Protein AF-A0A2J8PC73-F1 (afdb_monomer)

Sequence (341 aa):
MLGLNDETAPTSAYSSPARSLGDTGITPLSPSHIVNDTDSNVSEQQSFLVVVAVDFGTTSSGYAYSFTKEPECIHVMRRWEGGDPGVSNQKTPTTILLTPERKFHSFGYAARDFYHDLDPNEAKQWLYLEKFKMKLHTTGDLTMDTDLTAANGKKVKALEIFAYALQYFKEQALKELSDQAGSEFENSDVRWVITVPAIWKQPAKQFMRQAAYQAGLASPENSEQLIIALEPEAASIYCRKLRLHQMIELSGKAAVNGYSGSDTVGAGFTQAKEHIRRNRQSRTFLVENVIGEIWSELEEGDKYVVVDSGGGTVDLTVHQIRLPEGHLKELYKATGEALQG

Structure (mmCIF, N/CA/C/O backbone):
data_AF-A0A2J8PC73-F1
#
_entry.id   AF-A0A2J8PC73-F1
#
loop_
_atom_site.group_PDB
_atom_site.id
_atom_site.type_symbol
_atom_site.label_atom_id
_atom_site.label_alt_id
_atom_site.label_comp_id
_atom_site.label_asym_id
_atom_site.label_entity_id
_atom_site.label_seq_id
_atom_site.pdbx_PDB_ins_code
_atom_site.Cartn_x
_atom_site.Cartn_y
_atom_site.Cartn_z
_atom_site.occupancy
_atom_site.B_iso_or_equiv
_atom_site.auth_seq_id
_atom_site.auth_comp_id
_atom_site.auth_asym_id
_atom_site.auth_atom_id
_atom_site.pdbx_PDB_model_num
ATOM 1 N N . MET A 1 1 ? 33.670 66.615 0.392 1.00 41.78 1 MET A N 1
ATOM 2 C CA . MET A 1 1 ? 33.374 66.625 1.839 1.00 41.78 1 MET A CA 1
ATOM 3 C C . MET A 1 1 ? 33.254 65.177 2.275 1.00 41.78 1 MET A C 1
ATOM 5 O O . MET A 1 1 ? 32.282 64.525 1.929 1.00 41.78 1 MET A O 1
ATOM 9 N N . LEU A 1 2 ? 34.322 64.670 2.885 1.00 36.69 2 LEU A N 1
ATOM 10 C CA . LEU A 1 2 ? 34.449 63.348 3.501 1.00 36.69 2 LEU A CA 1
ATOM 11 C C . LEU A 1 2 ? 34.494 63.551 5.024 1.00 36.69 2 LEU A C 1
ATOM 13 O O . LEU A 1 2 ? 35.003 64.583 5.461 1.00 36.69 2 LEU A O 1
ATOM 17 N N . GLY A 1 3 ? 34.050 62.553 5.790 1.00 27.89 3 GLY A N 1
ATOM 18 C CA . GLY A 1 3 ? 34.279 62.425 7.239 1.00 27.89 3 GLY A CA 1
ATOM 19 C C . GLY A 1 3 ? 32.967 62.246 8.008 1.00 27.89 3 GLY A C 1
ATOM 20 O O . GLY A 1 3 ? 32.124 63.132 7.956 1.00 27.89 3 GLY A O 1
ATOM 21 N N . LEU A 1 4 ? 32.645 61.044 8.502 1.00 34.78 4 LEU A N 1
ATOM 22 C CA . LEU A 1 4 ? 33.171 60.362 9.707 1.00 34.78 4 LEU A CA 1
ATOM 23 C C . LEU A 1 4 ? 32.517 60.879 10.999 1.00 34.78 4 LEU A C 1
ATOM 25 O O . LEU A 1 4 ? 32.608 62.062 11.290 1.00 34.78 4 LEU A O 1
ATOM 29 N N . ASN A 1 5 ? 31.884 59.954 11.726 1.00 30.72 5 ASN A N 1
ATOM 30 C CA . ASN A 1 5 ? 31.581 59.931 13.168 1.00 30.72 5 ASN A CA 1
ATOM 31 C C . ASN A 1 5 ? 31.090 58.491 13.429 1.00 30.72 5 ASN A C 1
ATOM 33 O O . ASN A 1 5 ? 29.964 58.163 13.068 1.00 30.72 5 ASN A O 1
ATOM 37 N N . ASP A 1 6 ? 31.964 57.509 13.632 1.00 31.83 6 ASP A N 1
ATOM 38 C CA . ASP A 1 6 ? 32.788 57.187 14.812 1.00 31.83 6 ASP A CA 1
ATOM 39 C C . ASP A 1 6 ? 31.950 56.640 15.985 1.00 31.83 6 ASP A C 1
ATOM 41 O O . ASP A 1 6 ? 31.235 57.360 16.687 1.00 31.83 6 ASP A O 1
ATOM 45 N N . GLU A 1 7 ? 32.007 55.311 16.102 1.00 28.44 7 GLU A N 1
ATOM 46 C CA . GLU A 1 7 ? 31.391 54.470 17.124 1.00 28.44 7 GLU A CA 1
ATOM 47 C C . GLU A 1 7 ? 32.157 54.584 18.444 1.00 28.44 7 GLU A C 1
ATOM 49 O O . GLU A 1 7 ? 33.380 54.485 18.492 1.00 28.44 7 GLU A O 1
ATOM 54 N N . THR A 1 8 ? 31.419 54.668 19.549 1.00 31.73 8 THR A N 1
ATOM 55 C CA . THR A 1 8 ? 31.939 54.381 20.888 1.00 31.73 8 THR A CA 1
ATOM 56 C C . THR A 1 8 ? 31.199 53.173 21.455 1.00 31.73 8 THR A C 1
ATOM 58 O O . THR A 1 8 ? 29.996 53.216 21.698 1.00 31.73 8 THR A O 1
ATOM 61 N N . ALA A 1 9 ? 31.931 52.078 21.665 1.00 35.44 9 ALA A N 1
ATOM 62 C CA . ALA A 1 9 ? 31.513 50.980 22.531 1.00 35.44 9 ALA A CA 1
ATOM 63 C C . ALA A 1 9 ? 31.835 51.331 23.995 1.00 35.44 9 ALA A C 1
ATOM 65 O O . ALA A 1 9 ? 32.854 51.972 24.268 1.00 35.44 9 ALA A O 1
ATOM 66 N N . PRO A 1 10 ? 31.031 50.839 24.952 1.00 31.52 10 PRO A N 1
ATOM 67 C CA . PRO A 1 10 ? 31.642 49.926 25.909 1.00 31.52 10 PRO A CA 1
ATOM 68 C C . PRO A 1 10 ? 30.789 48.700 26.269 1.00 31.52 10 PRO A C 1
ATOM 70 O O . PRO A 1 10 ? 29.579 48.612 26.092 1.00 31.52 10 PRO A O 1
ATOM 73 N N . THR A 1 11 ? 31.534 47.739 26.793 1.00 30.41 11 THR A N 1
ATOM 74 C CA . THR A 1 11 ? 31.257 46.377 27.242 1.00 30.41 11 THR A CA 1
ATOM 75 C C . THR A 1 11 ? 30.235 46.217 28.380 1.00 30.41 11 THR A C 1
ATOM 77 O O . THR A 1 11 ? 30.329 46.900 29.395 1.00 30.41 11 THR A O 1
ATOM 80 N N . SER A 1 12 ? 29.416 45.160 28.311 1.00 26.16 12 SER A N 1
ATOM 81 C CA . SER A 1 12 ? 29.478 43.959 29.182 1.00 26.16 12 SER A CA 1
ATOM 82 C C . SER A 1 12 ? 28.116 43.410 29.656 1.00 26.16 12 SER A C 1
ATOM 84 O O . SER A 1 12 ? 27.315 44.099 30.270 1.00 26.16 12 SER A O 1
ATOM 86 N N . ALA A 1 13 ? 27.986 42.096 29.436 1.00 26.69 13 ALA A N 1
ATOM 87 C CA . ALA A 1 13 ? 27.443 41.072 30.331 1.00 26.69 13 ALA A CA 1
ATOM 88 C C . ALA A 1 13 ? 25.918 40.793 30.444 1.00 26.69 13 ALA A C 1
ATOM 90 O O . ALA A 1 13 ? 25.096 41.647 30.745 1.00 26.69 13 ALA A O 1
ATOM 91 N N . TYR A 1 14 ? 25.654 39.480 30.348 1.00 24.19 14 TYR A N 1
ATOM 92 C CA . TYR A 1 14 ? 24.525 38.667 30.830 1.00 24.19 14 TYR A CA 1
ATOM 93 C C . TYR A 1 14 ? 23.231 38.524 29.998 1.00 24.19 14 TYR A C 1
ATOM 95 O O . TYR A 1 14 ? 22.380 39.396 29.942 1.00 24.19 14 TYR A O 1
ATOM 103 N N . SER A 1 15 ? 23.078 37.282 29.504 1.00 26.61 15 SER A N 1
ATOM 104 C CA . SER A 1 15 ? 21.875 36.426 29.486 1.00 26.61 15 SER A CA 1
ATOM 105 C C . SER A 1 15 ? 20.583 36.940 28.836 1.00 26.61 15 SER A C 1
ATOM 107 O O . SER A 1 15 ? 19.890 37.775 29.409 1.00 26.61 15 SER A O 1
ATOM 109 N N . SER A 1 16 ? 20.148 36.281 27.748 1.00 26.14 16 SER A N 1
ATOM 110 C CA . SER A 1 16 ? 18.901 35.471 27.620 1.00 26.14 16 SER A CA 1
ATOM 111 C C . SER A 1 16 ? 18.617 35.169 26.112 1.00 26.14 16 SER A C 1
ATOM 113 O O . SER A 1 16 ? 19.530 35.323 25.304 1.00 26.14 16 SER A O 1
ATOM 115 N N . PRO A 1 17 ? 17.453 34.631 25.684 1.00 32.38 17 PRO A N 1
ATOM 116 C CA . PRO A 1 17 ? 17.301 33.261 25.188 1.00 32.38 17 PRO A CA 1
ATOM 117 C C . PRO A 1 17 ? 16.880 33.213 23.703 1.00 32.38 17 PRO A C 1
ATOM 119 O O . PRO A 1 17 ? 15.852 33.769 23.314 1.00 32.38 17 PRO A O 1
ATOM 122 N N . ALA A 1 18 ? 17.625 32.511 22.848 1.00 24.53 18 ALA A N 1
ATOM 123 C CA . ALA A 1 18 ? 17.264 32.403 21.434 1.00 24.53 18 ALA A CA 1
ATOM 124 C C . ALA A 1 18 ? 16.409 31.154 21.167 1.00 24.53 18 ALA A C 1
ATOM 126 O O . ALA A 1 18 ? 16.882 30.020 21.165 1.00 24.53 18 ALA A O 1
ATOM 127 N N . ARG A 1 19 ? 15.121 31.438 20.969 1.00 31.86 19 ARG A N 1
ATOM 128 C CA . ARG A 1 19 ? 14.030 30.607 20.451 1.00 31.86 19 ARG A CA 1
ATOM 129 C C . ARG A 1 19 ? 14.473 29.602 19.378 1.00 31.86 19 ARG A C 1
ATOM 131 O O . ARG A 1 19 ? 14.987 29.996 18.334 1.00 31.86 19 ARG A O 1
ATOM 138 N N . SER A 1 20 ? 14.158 28.325 19.599 1.00 27.59 20 SER A N 1
ATOM 139 C CA . SER A 1 20 ? 14.100 27.325 18.531 1.00 27.59 20 SER A CA 1
ATOM 140 C C . SER A 1 20 ? 12.846 27.568 17.699 1.00 27.59 20 SER A C 1
ATOM 142 O O . SER A 1 20 ? 11.728 27.467 18.201 1.00 27.59 20 SER A O 1
ATOM 144 N N . LEU A 1 21 ? 13.069 27.903 16.431 1.00 28.17 21 LEU A N 1
ATOM 145 C CA . LEU A 1 21 ? 12.094 27.821 15.355 1.00 28.17 21 LEU A CA 1
ATOM 146 C C . LEU A 1 21 ? 11.666 26.365 15.116 1.00 28.17 21 LEU A C 1
ATOM 148 O O . LEU A 1 21 ? 12.456 25.444 15.325 1.00 28.17 21 LEU A O 1
ATOM 152 N N . GLY A 1 22 ? 10.464 26.207 14.561 1.00 28.92 22 GLY A N 1
ATOM 153 C CA . GLY A 1 22 ? 10.106 25.059 13.730 1.00 28.92 22 GLY A CA 1
ATOM 154 C C . GLY A 1 22 ? 9.332 23.966 14.448 1.00 28.92 22 GLY A C 1
ATOM 155 O O . GLY A 1 22 ? 9.839 22.861 14.618 1.00 28.92 22 GLY A O 1
ATOM 156 N N . ASP A 1 23 ? 8.091 24.267 14.821 1.00 27.86 23 ASP A N 1
ATOM 157 C CA . ASP A 1 23 ? 7.081 23.239 15.047 1.00 27.86 23 ASP A CA 1
ATOM 158 C C . ASP A 1 23 ? 6.906 22.451 13.736 1.00 27.86 23 ASP A C 1
ATOM 160 O O . ASP A 1 23 ? 6.481 22.992 12.713 1.00 27.86 23 ASP A O 1
ATOM 164 N N . THR A 1 24 ? 7.363 21.198 13.721 1.00 31.64 24 THR A N 1
ATOM 165 C CA . THR A 1 24 ? 7.166 20.296 12.583 1.00 31.64 24 THR A CA 1
ATOM 166 C C . THR A 1 24 ? 5.802 19.672 12.781 1.00 31.64 24 THR A C 1
ATOM 168 O O . THR A 1 24 ? 5.669 18.708 13.528 1.00 31.64 24 THR A O 1
ATOM 171 N N . GLY A 1 25 ? 4.798 20.284 12.148 1.00 29.81 25 GLY A N 1
ATOM 172 C CA . GLY A 1 25 ? 3.398 19.876 12.195 1.00 29.81 25 GLY A CA 1
ATOM 173 C C . GLY A 1 25 ? 3.230 18.387 11.905 1.00 29.81 25 GLY A C 1
ATOM 174 O O . GLY A 1 25 ? 3.164 17.958 10.755 1.00 29.81 25 GLY A O 1
ATOM 175 N N . ILE A 1 26 ? 3.181 17.603 12.975 1.00 38.94 26 ILE A N 1
ATOM 176 C CA . ILE A 1 26 ? 2.678 16.240 12.995 1.00 38.94 26 ILE A CA 1
ATOM 177 C C . ILE A 1 26 ? 1.390 16.330 13.794 1.00 38.94 26 ILE A C 1
ATOM 179 O O . ILE A 1 26 ? 1.428 16.526 15.011 1.00 38.94 26 ILE A O 1
ATOM 183 N N . THR A 1 27 ? 0.256 16.186 13.120 1.00 32.97 27 THR A N 1
ATOM 184 C CA . THR A 1 27 ? -1.016 16.020 13.813 1.00 32.97 27 THR A CA 1
ATOM 185 C C . THR A 1 27 ? -0.959 14.728 14.640 1.00 32.97 27 THR A C 1
ATOM 187 O O . THR A 1 27 ? -0.503 13.694 14.133 1.00 32.97 27 THR A O 1
ATOM 190 N N . PRO A 1 28 ? -1.353 14.751 15.925 1.00 28.89 28 PRO A N 1
ATOM 191 C CA . PRO A 1 28 ? -1.415 13.551 16.750 1.00 28.89 28 PRO A CA 1
ATOM 192 C C . PRO A 1 28 ? -2.325 12.492 16.116 1.00 28.89 28 PRO A C 1
ATOM 194 O O . PRO A 1 28 ? -3.358 12.813 15.542 1.00 28.89 28 PRO A O 1
ATOM 197 N N . LEU A 1 29 ? -1.978 11.214 16.285 1.00 40.09 29 LEU A N 1
ATOM 198 C CA . LEU A 1 29 ? -2.703 10.048 15.746 1.00 40.09 29 LEU A CA 1
ATOM 199 C C . LEU A 1 29 ? -4.092 9.811 16.395 1.00 40.09 29 LEU A C 1
ATOM 201 O O . LEU A 1 29 ? -4.646 8.717 16.311 1.00 40.09 29 LEU A O 1
ATOM 205 N N . SER A 1 30 ? -4.655 10.809 17.078 1.00 30.20 30 SER A N 1
ATOM 206 C CA . SER A 1 30 ? -5.998 10.800 17.667 1.00 30.20 30 SER A CA 1
ATOM 207 C C . SER A 1 30 ? -6.498 12.247 17.786 1.00 30.20 30 SER A C 1
ATOM 209 O O . SER A 1 30 ? -5.714 13.095 18.225 1.00 30.20 30 SER A O 1
ATOM 211 N N . PRO A 1 31 ? -7.767 12.563 17.456 1.00 30.89 31 PRO A N 1
ATOM 212 C CA . PRO A 1 31 ? -8.336 13.864 17.779 1.00 30.89 31 PRO A CA 1
ATOM 213 C C . PRO A 1 31 ? -8.269 14.056 19.294 1.00 30.89 31 PRO A C 1
ATOM 215 O O . PRO A 1 31 ? -8.853 13.289 20.058 1.00 30.89 31 PRO A O 1
ATOM 218 N N . SER A 1 32 ? -7.532 15.060 19.756 1.00 34.09 32 SER A N 1
ATOM 219 C CA . SER A 1 32 ? -7.581 15.471 21.153 1.00 34.09 32 SER A CA 1
ATOM 220 C C . SER A 1 32 ? -8.938 16.119 21.418 1.00 34.09 32 SER A C 1
ATOM 222 O O . SER A 1 32 ? -9.112 17.311 21.177 1.00 34.09 32 SER A O 1
ATOM 224 N N . HIS A 1 33 ? -9.902 15.348 21.923 1.00 33.16 33 HIS A N 1
ATOM 225 C CA . HIS A 1 33 ? -11.096 15.896 22.561 1.00 33.16 33 HIS A CA 1
ATOM 226 C C . HIS A 1 33 ? -10.708 16.492 23.920 1.00 33.16 33 HIS A C 1
ATOM 228 O O . HIS A 1 33 ? -10.949 15.911 24.974 1.00 33.16 33 HIS A O 1
ATOM 234 N N . ILE A 1 34 ? -10.076 17.666 23.901 1.00 33.12 34 ILE A N 1
ATOM 235 C CA . ILE A 1 34 ? -10.144 18.582 25.037 1.00 33.12 34 ILE A CA 1
ATOM 236 C C . ILE A 1 34 ? -11.359 19.457 24.761 1.00 33.12 34 ILE A C 1
ATOM 238 O O . ILE A 1 34 ? -11.301 20.372 23.942 1.00 33.12 34 ILE A O 1
ATOM 242 N N . VAL A 1 35 ? -12.478 19.141 25.409 1.00 31.45 35 VAL A N 1
ATOM 243 C CA . VAL A 1 35 ? -13.633 20.038 25.455 1.00 31.45 35 VAL A CA 1
ATOM 244 C C . VAL A 1 35 ? -13.244 21.208 26.356 1.00 31.45 35 VAL A C 1
ATOM 246 O O . VAL A 1 35 ? -13.434 21.160 27.567 1.00 31.45 35 VAL A O 1
ATOM 249 N N . ASN A 1 36 ? -12.639 22.239 25.771 1.00 32.00 36 ASN A N 1
ATOM 250 C CA . ASN A 1 36 ? -12.677 23.571 26.353 1.00 32.00 36 ASN A CA 1
ATOM 251 C C . ASN A 1 36 ? -13.896 24.256 25.750 1.00 32.00 36 ASN A C 1
ATOM 253 O O . ASN A 1 36 ? -13.889 24.678 24.596 1.00 32.00 36 ASN A O 1
ATOM 257 N N . ASP A 1 37 ? -14.965 24.278 26.538 1.00 43.59 37 ASP A N 1
ATOM 258 C CA . ASP A 1 37 ? -16.136 25.096 26.271 1.00 43.59 37 ASP A CA 1
ATOM 259 C C . ASP A 1 37 ? -15.676 26.558 26.134 1.00 43.59 37 ASP A C 1
ATOM 261 O O . ASP A 1 37 ? -14.856 27.016 26.933 1.00 43.59 37 ASP A O 1
ATOM 265 N N . THR A 1 38 ? -16.217 27.272 25.144 1.00 45.59 38 THR A N 1
ATOM 266 C CA . THR A 1 38 ? -15.965 28.685 24.773 1.00 45.59 38 THR A CA 1
ATOM 267 C C . THR A 1 38 ? -14.803 28.980 23.805 1.00 45.59 38 THR A C 1
ATOM 269 O O . THR A 1 38 ? -13.786 29.544 24.182 1.00 45.59 38 THR A O 1
ATOM 272 N N . ASP A 1 39 ? -15.012 28.698 22.511 1.00 36.16 39 ASP A N 1
ATOM 273 C CA . ASP A 1 39 ? -14.776 29.698 21.450 1.00 36.16 39 ASP A CA 1
ATOM 274 C C . ASP A 1 39 ? -15.481 29.307 20.135 1.00 36.16 39 ASP A C 1
ATOM 276 O O . ASP A 1 39 ? -15.272 28.240 19.556 1.00 36.16 39 ASP A O 1
ATOM 280 N N . SER A 1 40 ? -16.366 30.179 19.659 1.00 43.12 40 SER A N 1
ATOM 281 C CA . SER A 1 40 ? -17.191 29.985 18.466 1.00 43.12 40 SER A CA 1
ATOM 282 C C . SER A 1 40 ? -16.409 30.280 17.181 1.00 43.12 40 SER A C 1
ATOM 284 O O . SER A 1 40 ? -16.573 31.349 16.598 1.00 43.12 40 SER A O 1
ATOM 286 N N . ASN A 1 41 ? -15.549 29.346 16.761 1.00 43.28 41 ASN A N 1
ATOM 287 C CA . ASN A 1 41 ? -15.013 29.225 15.393 1.00 43.28 41 ASN A CA 1
ATOM 288 C C . ASN A 1 41 ? -14.374 27.836 15.184 1.00 43.28 41 ASN A C 1
ATOM 290 O O . ASN A 1 41 ? -13.187 27.701 14.890 1.00 43.28 41 ASN A O 1
ATOM 294 N N . VAL A 1 42 ? -15.166 26.775 15.368 1.00 43.91 42 VAL A N 1
ATOM 295 C CA . VAL A 1 42 ? -14.738 25.406 15.052 1.00 43.91 42 VAL A CA 1
ATOM 296 C C . VAL A 1 42 ? -14.766 25.247 13.532 1.00 43.91 42 VAL A C 1
ATOM 298 O O . VAL A 1 42 ? -15.837 25.243 12.930 1.00 43.91 42 VAL A O 1
ATOM 301 N N . SER A 1 43 ? -13.592 25.145 12.908 1.00 45.47 43 SER A N 1
ATOM 302 C CA . SER A 1 43 ? -13.447 24.647 11.537 1.00 45.47 43 SER A CA 1
ATOM 303 C C . SER A 1 43 ? -14.218 23.333 11.405 1.00 45.47 43 SER A C 1
ATOM 305 O O . SER A 1 43 ? -13.917 22.398 12.150 1.00 45.47 43 SER A O 1
ATOM 307 N N . GLU A 1 44 ? -15.208 23.266 10.509 1.00 51.22 44 GLU A N 1
ATOM 308 C CA . GLU A 1 44 ? -15.977 22.046 10.243 1.00 51.22 44 GLU A CA 1
ATOM 309 C C . GLU A 1 44 ? -15.005 20.880 10.040 1.00 51.22 44 GLU A C 1
ATOM 311 O O . GLU A 1 44 ? -14.202 20.854 9.107 1.00 51.22 44 GLU A O 1
ATOM 316 N N . GLN A 1 45 ? -15.012 19.946 10.985 1.00 56.56 45 GLN A N 1
ATOM 317 C CA . GLN A 1 45 ? -14.134 18.792 10.966 1.00 56.56 45 GLN A CA 1
ATOM 318 C C . GLN A 1 45 ? -14.588 17.925 9.790 1.00 56.56 45 GLN A C 1
ATOM 320 O O . GLN A 1 45 ? -15.683 17.368 9.834 1.00 56.56 45 GLN A O 1
ATOM 325 N N . GLN A 1 46 ? -13.791 17.872 8.717 1.00 60.34 46 GLN A N 1
ATOM 326 C CA . GLN A 1 46 ? -14.154 17.155 7.494 1.00 60.34 46 GLN A CA 1
ATOM 327 C C . GLN A 1 46 ? -14.517 15.704 7.835 1.00 60.34 46 GLN A C 1
ATOM 329 O O . GLN A 1 46 ? -13.671 14.912 8.263 1.00 60.34 46 GLN A O 1
ATOM 334 N N . SER A 1 47 ? -15.799 15.370 7.693 1.00 84.56 47 SER A N 1
ATOM 335 C CA . SER A 1 47 ? -16.315 14.042 7.993 1.00 84.56 47 SER A CA 1
ATOM 336 C C . SER A 1 47 ? -16.176 13.156 6.761 1.00 84.56 47 SER A C 1
ATOM 338 O O . SER A 1 47 ? -16.886 13.345 5.777 1.00 84.56 47 SER A O 1
ATOM 340 N N . PHE A 1 48 ? -15.274 12.183 6.815 1.00 94.00 48 PHE A N 1
ATOM 341 C CA . PHE A 1 48 ? -15.144 11.169 5.770 1.00 94.00 48 PHE A CA 1
ATOM 342 C C . PHE A 1 48 ? -16.338 10.199 5.820 1.00 94.00 48 PHE A C 1
ATOM 344 O O . PHE A 1 48 ? -16.803 9.825 6.901 1.00 94.00 48 PHE A O 1
ATOM 351 N N . LEU A 1 49 ? -16.841 9.777 4.660 1.00 95.25 49 LEU A N 1
ATOM 352 C CA . LEU A 1 49 ? -17.965 8.839 4.547 1.00 95.25 49 LEU A CA 1
ATOM 353 C C . LEU A 1 49 ? -17.505 7.381 4.622 1.00 95.25 49 LEU A C 1
ATOM 355 O O . LEU A 1 49 ? -18.238 6.518 5.109 1.00 95.25 49 LEU A O 1
ATOM 359 N N . VAL A 1 50 ? -16.290 7.107 4.145 1.00 96.69 50 VAL A N 1
ATOM 360 C CA . VAL A 1 50 ? -15.704 5.766 4.072 1.00 96.69 50 VAL A CA 1
ATOM 361 C C . VAL A 1 50 ? -14.270 5.801 4.577 1.00 96.69 50 VAL A C 1
ATOM 363 O O . VAL A 1 50 ? -13.530 6.755 4.336 1.00 96.69 50 VAL A O 1
ATOM 366 N N . VAL A 1 51 ? -13.859 4.736 5.258 1.00 97.50 51 VAL A N 1
ATOM 367 C CA . VAL A 1 51 ? -12.451 4.461 5.549 1.00 97.50 51 VAL A CA 1
ATOM 368 C C . VAL A 1 51 ? -11.997 3.316 4.656 1.00 97.50 51 VAL A C 1
ATOM 370 O O . VAL A 1 51 ? -12.606 2.250 4.681 1.00 97.50 51 VAL A O 1
ATOM 373 N N . VAL A 1 52 ? -10.920 3.516 3.896 1.00 98.31 52 VAL A N 1
ATOM 374 C CA . VAL A 1 52 ? -10.259 2.461 3.117 1.00 98.31 52 VAL A CA 1
ATOM 375 C C . VAL A 1 52 ? -8.888 2.190 3.723 1.00 98.31 52 VAL A C 1
ATOM 377 O O . VAL A 1 52 ? -8.051 3.087 3.822 1.00 98.31 52 VAL A O 1
ATOM 380 N N . ALA A 1 53 ? -8.647 0.945 4.120 1.00 98.25 53 ALA A N 1
ATOM 381 C CA . ALA A 1 53 ? -7.378 0.483 4.658 1.00 98.25 53 ALA A CA 1
ATOM 382 C C . ALA A 1 53 ? -6.656 -0.403 3.641 1.00 98.25 53 ALA A C 1
ATOM 384 O O . ALA A 1 53 ? -7.177 -1.441 3.238 1.00 98.25 53 ALA A O 1
ATOM 385 N N . VAL A 1 54 ? -5.450 0.000 3.250 1.00 98.25 54 VAL A N 1
ATOM 386 C CA . VAL A 1 54 ? -4.557 -0.750 2.369 1.00 98.25 54 VAL A CA 1
ATOM 387 C C . VAL A 1 54 ? -3.507 -1.444 3.221 1.00 98.25 54 VAL A C 1
ATOM 389 O O . VAL A 1 54 ? -2.670 -0.795 3.855 1.00 98.25 54 VAL A O 1
ATOM 392 N N . ASP A 1 55 ? -3.536 -2.772 3.190 1.00 96.56 55 ASP A N 1
ATOM 393 C CA . ASP A 1 55 ? -2.436 -3.587 3.672 1.00 96.56 55 ASP A CA 1
ATOM 394 C C . ASP A 1 55 ? -1.403 -3.745 2.563 1.00 96.56 55 ASP A C 1
ATOM 396 O O . ASP A 1 55 ? -1.549 -4.568 1.654 1.00 96.56 55 ASP A O 1
ATOM 400 N N . PHE A 1 56 ? -0.380 -2.894 2.604 1.00 94.44 56 PHE A N 1
ATOM 401 C CA . PHE A 1 56 ? 0.673 -2.878 1.602 1.00 94.44 56 PHE A CA 1
ATOM 402 C C . PHE A 1 56 ? 1.765 -3.866 2.001 1.00 94.44 56 PHE A C 1
ATOM 404 O O . PHE A 1 56 ? 2.776 -3.454 2.553 1.00 94.44 56 PHE A O 1
ATOM 411 N N . GLY A 1 57 ? 1.576 -5.165 1.782 1.00 92.56 57 GLY A N 1
ATOM 412 C CA . GLY A 1 57 ? 2.503 -6.208 2.224 1.00 92.56 57 GLY A CA 1
ATOM 413 C C . GLY A 1 57 ? 3.730 -6.393 1.322 1.00 92.56 57 GLY A C 1
ATOM 414 O O . GLY A 1 57 ? 3.809 -5.885 0.204 1.00 92.56 57 GLY A O 1
ATOM 415 N N . THR A 1 58 ? 4.723 -7.142 1.813 1.00 90.81 58 THR A N 1
ATOM 416 C CA . THR A 1 58 ? 5.935 -7.463 1.034 1.00 90.81 58 THR A CA 1
ATOM 417 C C . THR A 1 58 ? 5.639 -8.392 -0.136 1.00 90.81 58 THR A C 1
ATOM 419 O O . THR A 1 58 ? 6.129 -8.168 -1.241 1.00 90.81 58 THR A O 1
ATOM 422 N N . THR A 1 59 ? 4.874 -9.448 0.125 1.00 91.69 59 THR A N 1
ATOM 423 C CA . THR A 1 59 ? 4.600 -10.518 -0.843 1.00 91.69 59 THR A CA 1
ATOM 424 C C . THR A 1 59 ? 3.244 -10.346 -1.492 1.00 91.69 59 THR A C 1
ATOM 426 O O . THR A 1 59 ? 3.127 -10.538 -2.697 1.00 91.69 59 THR A O 1
ATOM 429 N N . SER A 1 60 ? 2.245 -9.971 -0.697 1.00 93.94 60 SER A N 1
ATOM 430 C CA . SER A 1 60 ? 0.888 -9.736 -1.163 1.00 93.94 60 SER A CA 1
ATOM 431 C C . SER A 1 60 ? 0.319 -8.512 -0.469 1.00 93.94 60 SER A C 1
ATOM 433 O O . SER A 1 60 ? 0.553 -8.316 0.725 1.00 93.94 60 SER A O 1
ATOM 435 N N . SER A 1 61 ? -0.477 -7.752 -1.203 1.00 96.06 61 SER A N 1
ATOM 436 C CA . SER A 1 61 ? -1.173 -6.562 -0.737 1.00 96.06 61 SER A CA 1
ATOM 437 C C . SER A 1 61 ? -2.674 -6.712 -0.955 1.00 96.06 61 SER A C 1
ATOM 439 O O . SER A 1 61 ? -3.122 -7.442 -1.839 1.00 96.06 61 SER A O 1
ATOM 441 N N . GLY A 1 62 ? -3.470 -6.025 -0.150 1.00 96.31 62 GLY A N 1
ATOM 442 C CA . GLY A 1 62 ? -4.923 -6.016 -0.282 1.00 96.31 62 GLY A CA 1
ATOM 443 C C . GLY A 1 62 ? -5.515 -4.772 0.353 1.00 96.31 62 GLY A C 1
ATOM 444 O O . GLY A 1 62 ? -4.803 -3.992 0.983 1.00 96.31 62 GLY A O 1
ATOM 445 N N . TYR A 1 63 ? -6.821 -4.588 0.201 1.00 97.56 63 TYR A N 1
ATOM 446 C CA . TYR A 1 63 ? -7.525 -3.520 0.894 1.00 97.56 63 TYR A CA 1
ATOM 447 C C . TYR A 1 63 ? -8.860 -4.000 1.455 1.00 97.56 63 TYR A C 1
ATOM 449 O O . TYR A 1 63 ? -9.452 -4.980 0.990 1.00 97.56 63 TYR A O 1
ATOM 457 N N . ALA A 1 64 ? -9.321 -3.287 2.472 1.00 96.62 64 ALA A N 1
ATOM 458 C CA . ALA A 1 64 ? -10.654 -3.405 3.029 1.00 96.62 64 ALA A CA 1
ATOM 459 C C . ALA A 1 64 ? -11.231 -2.008 3.250 1.00 96.62 64 ALA A C 1
ATOM 461 O O . ALA A 1 64 ? -10.482 -1.038 3.368 1.00 96.62 64 ALA A O 1
ATOM 462 N N . TYR A 1 65 ? -12.550 -1.899 3.320 1.00 96.75 65 TYR A N 1
ATOM 463 C CA . TYR A 1 65 ? -13.207 -0.636 3.624 1.00 96.75 65 TYR A CA 1
ATOM 464 C C . TYR A 1 65 ? -14.431 -0.829 4.515 1.00 96.75 65 TYR A C 1
ATOM 466 O O . TYR A 1 65 ? -14.993 -1.922 4.603 1.00 96.75 65 TYR A O 1
ATOM 474 N N . SER A 1 66 ? -14.838 0.247 5.177 1.00 95.81 66 SER A N 1
ATOM 475 C CA . SER A 1 66 ? -16.106 0.336 5.898 1.00 95.81 66 SER A CA 1
ATOM 476 C C . SER A 1 66 ? -16.671 1.749 5.796 1.00 95.81 66 SER A C 1
ATOM 478 O O . SER A 1 66 ? -15.932 2.734 5.698 1.00 95.81 66 SER A O 1
ATOM 480 N N . PHE A 1 67 ? -17.997 1.856 5.810 1.00 94.69 67 PHE A N 1
ATOM 481 C CA . PHE A 1 67 ? -18.669 3.147 5.907 1.00 94.69 67 PHE A CA 1
ATOM 482 C C . PHE A 1 67 ? -18.586 3.654 7.346 1.00 94.69 67 PHE A C 1
ATOM 484 O O . PHE A 1 67 ? -18.766 2.891 8.293 1.00 94.69 67 PHE A O 1
ATOM 491 N N . THR A 1 68 ? -18.364 4.954 7.535 1.00 92.75 68 THR A N 1
ATOM 492 C CA . THR A 1 68 ? -18.211 5.538 8.880 1.00 92.75 68 THR A CA 1
ATOM 493 C C . THR A 1 68 ? -19.485 5.460 9.718 1.00 92.75 68 THR A C 1
ATOM 495 O O . THR A 1 68 ? -19.413 5.462 10.944 1.00 92.75 68 THR A O 1
ATOM 498 N N . LYS A 1 69 ? -20.647 5.324 9.069 1.00 92.19 69 LYS A N 1
ATOM 499 C CA . LYS A 1 69 ? -21.938 5.074 9.727 1.00 92.19 69 LYS A CA 1
ATOM 500 C C . LYS A 1 69 ? -22.121 3.620 10.182 1.00 92.19 69 LYS A C 1
ATOM 502 O O . LYS A 1 69 ? -22.945 3.370 11.055 1.00 92.19 69 LYS A O 1
ATOM 507 N N . GLU A 1 70 ? -21.358 2.683 9.619 1.00 90.56 70 GLU A N 1
ATOM 508 C CA . GLU A 1 70 ? -21.447 1.239 9.880 1.00 90.56 70 GLU A CA 1
ATOM 509 C C . GLU A 1 70 ? -20.037 0.633 10.062 1.00 90.56 70 GLU A C 1
ATOM 511 O O . GLU A 1 70 ? -19.613 -0.229 9.290 1.00 90.56 70 GLU A O 1
ATOM 516 N N . PRO A 1 71 ? -19.268 1.067 11.082 1.00 86.44 71 PRO A N 1
ATOM 517 C CA . PRO A 1 71 ? -17.846 0.730 11.216 1.00 86.44 71 PRO A CA 1
ATOM 518 C C . PRO A 1 71 ? -17.567 -0.759 11.487 1.00 86.44 71 PRO A C 1
ATOM 520 O O . PRO A 1 71 ? -16.439 -1.215 11.299 1.00 86.44 71 PRO A O 1
ATOM 523 N N . GLU A 1 72 ? -18.576 -1.523 11.914 1.00 84.06 72 GLU A N 1
ATOM 524 C CA . GLU A 1 72 ? -18.481 -2.975 12.117 1.00 84.06 72 GLU A CA 1
ATOM 525 C C . GLU A 1 72 ? -18.663 -3.778 10.814 1.00 84.06 72 GLU A C 1
ATOM 527 O O . GLU A 1 72 ? -18.313 -4.958 10.755 1.00 84.06 72 GLU A O 1
ATOM 532 N N . CYS A 1 73 ? -19.168 -3.150 9.748 1.00 89.81 73 CYS A N 1
ATOM 533 C CA . CYS A 1 73 ? -19.346 -3.768 8.438 1.00 89.81 73 CYS A CA 1
ATOM 534 C C . CYS A 1 73 ? -18.070 -3.605 7.604 1.00 89.81 73 CYS A C 1
ATOM 536 O O . CYS A 1 73 ? -17.916 -2.662 6.829 1.00 89.81 73 CYS A O 1
ATOM 538 N N . ILE A 1 74 ? -17.126 -4.531 7.793 1.00 91.00 74 ILE A N 1
ATOM 539 C CA . ILE A 1 74 ? -15.849 -4.539 7.070 1.00 91.00 74 ILE A CA 1
ATOM 540 C C . ILE A 1 74 ? -15.988 -5.329 5.767 1.00 91.00 74 ILE A C 1
ATOM 542 O O . ILE A 1 74 ? -16.184 -6.547 5.767 1.00 91.00 74 ILE A O 1
ATOM 546 N N . HIS A 1 75 ? -15.807 -4.638 4.648 1.00 92.69 75 HIS A N 1
ATOM 547 C CA . HIS A 1 75 ? -15.797 -5.213 3.311 1.00 92.69 75 HIS A CA 1
ATOM 548 C C . HIS A 1 75 ? -14.351 -5.438 2.865 1.00 92.69 75 HIS A C 1
ATOM 550 O O . HIS A 1 75 ? -13.600 -4.494 2.639 1.00 92.69 75 HIS A O 1
ATOM 556 N N . VAL A 1 76 ? -13.943 -6.704 2.753 1.00 92.88 76 VAL A N 1
ATOM 557 C CA . VAL A 1 76 ? -12.593 -7.088 2.305 1.00 92.88 76 VAL A CA 1
ATOM 558 C C . VAL A 1 76 ? -12.619 -7.393 0.814 1.00 92.88 76 VAL A C 1
ATOM 560 O O . VAL A 1 76 ? -13.441 -8.204 0.375 1.00 92.88 76 VAL A O 1
ATOM 563 N N . MET A 1 77 ? -11.696 -6.805 0.049 1.00 88.25 77 MET A N 1
ATOM 564 C CA . MET A 1 77 ? -11.587 -7.083 -1.380 1.00 88.25 77 MET A CA 1
ATOM 565 C C . MET A 1 77 ? -11.160 -8.531 -1.632 1.00 88.25 77 MET A C 1
ATOM 567 O O . MET A 1 77 ? -10.256 -9.059 -0.987 1.00 88.25 77 MET A O 1
ATOM 571 N N . ARG A 1 78 ? -11.838 -9.193 -2.574 1.00 84.50 78 ARG A N 1
ATOM 572 C CA . ARG A 1 78 ? -11.613 -10.610 -2.922 1.00 84.50 78 ARG A CA 1
ATOM 573 C C . ARG A 1 78 ? -11.515 -10.876 -4.421 1.00 84.50 78 ARG A C 1
ATOM 575 O O . ARG A 1 78 ? -11.238 -12.004 -4.823 1.00 84.50 78 ARG A O 1
ATOM 582 N N . ARG A 1 79 ? -11.809 -9.865 -5.240 1.00 83.06 79 ARG A N 1
ATOM 583 C CA . ARG A 1 79 ? -11.842 -9.959 -6.699 1.00 83.06 79 ARG A CA 1
ATOM 584 C C . ARG A 1 79 ? -10.637 -9.203 -7.237 1.00 83.06 79 ARG A C 1
ATOM 586 O O . ARG A 1 79 ? -10.514 -8.014 -6.994 1.00 83.06 79 ARG A O 1
ATOM 593 N N . TRP A 1 80 ? -9.750 -9.892 -7.936 1.00 85.50 80 TRP A N 1
ATOM 594 C CA . TRP A 1 80 ? -8.566 -9.292 -8.544 1.00 85.50 80 TRP A CA 1
ATOM 595 C C . TRP A 1 80 ? -8.552 -9.624 -10.029 1.00 85.50 80 TRP A C 1
ATOM 597 O O . TRP A 1 80 ? -9.085 -10.655 -10.439 1.00 85.50 80 TRP A O 1
ATOM 607 N N . GLU A 1 81 ? -7.961 -8.747 -10.831 1.00 83.44 81 GLU A N 1
ATOM 608 C CA . GLU A 1 81 ? -7.705 -9.034 -12.239 1.00 83.44 81 GLU A CA 1
ATOM 609 C C . GLU A 1 81 ? -6.539 -10.022 -12.368 1.00 83.44 81 GLU A C 1
ATOM 611 O O . GLU A 1 81 ? -5.488 -9.842 -11.745 1.00 83.44 81 GLU A O 1
ATOM 616 N N . GLY A 1 82 ? -6.726 -11.053 -13.194 1.00 80.56 82 GLY A N 1
ATOM 617 C CA . GLY A 1 82 ? -5.799 -12.181 -13.312 1.00 80.56 82 GLY A CA 1
ATOM 618 C C . GLY A 1 82 ? -5.976 -13.225 -12.206 1.00 80.56 82 GLY A C 1
ATOM 619 O O . GLY A 1 82 ? -6.940 -13.197 -11.439 1.00 80.56 82 GLY A O 1
ATOM 620 N N . GLY A 1 83 ? -5.025 -14.153 -12.121 1.00 77.50 83 GLY A N 1
ATOM 621 C CA . GLY A 1 83 ? -5.055 -15.249 -11.156 1.00 77.50 83 GLY A CA 1
ATOM 622 C C . GLY A 1 83 ? -5.980 -16.394 -11.569 1.00 77.50 83 GLY A C 1
ATOM 623 O O . GLY A 1 83 ? -6.605 -16.378 -12.630 1.00 77.50 83 GLY A O 1
ATOM 624 N N . ASP A 1 84 ? -6.046 -17.422 -10.723 1.00 76.81 84 ASP A N 1
ATOM 625 C CA . ASP A 1 84 ? -6.765 -18.653 -11.047 1.00 76.81 84 ASP A CA 1
ATOM 626 C C . ASP A 1 84 ? -8.292 -18.447 -10.981 1.00 76.81 84 ASP A C 1
ATOM 628 O O . ASP A 1 84 ? -8.822 -18.084 -9.920 1.00 76.81 84 ASP A O 1
ATOM 632 N N . PRO A 1 85 ? -9.034 -18.709 -12.078 1.00 74.44 85 PRO A N 1
ATOM 633 C CA . PRO A 1 85 ? -10.483 -18.558 -12.096 1.00 74.44 85 PRO A CA 1
ATOM 634 C C . PRO A 1 85 ? -11.161 -19.369 -10.986 1.00 74.44 85 PRO A C 1
ATOM 636 O O . PRO A 1 85 ? -10.934 -20.567 -10.835 1.00 74.44 85 PRO A O 1
ATOM 639 N N . GLY A 1 86 ? -12.032 -18.714 -10.215 1.00 72.38 86 GLY A N 1
ATOM 640 C CA . GLY A 1 86 ? -12.778 -19.347 -9.122 1.00 72.38 86 GLY A CA 1
ATOM 641 C C . GLY A 1 86 ? -12.046 -19.395 -7.776 1.00 72.38 86 GLY A C 1
ATOM 642 O O . GLY A 1 86 ? -12.654 -19.800 -6.784 1.00 72.38 86 GLY A O 1
ATOM 643 N N . VAL A 1 87 ? -10.792 -18.935 -7.693 1.00 76.12 87 VAL A N 1
ATOM 644 C CA . VAL A 1 87 ? -10.064 -18.811 -6.422 1.00 76.12 87 VAL A CA 1
ATOM 645 C C . VAL A 1 87 ? -10.269 -17.411 -5.836 1.00 76.12 87 VAL A C 1
ATOM 647 O O . VAL A 1 87 ? -9.795 -16.410 -6.365 1.00 76.12 87 VAL A O 1
ATOM 650 N N . SER A 1 88 ? -10.980 -17.329 -4.708 1.00 74.31 88 SER A N 1
ATOM 651 C CA . SER A 1 88 ? -11.170 -16.071 -3.972 1.00 74.31 88 SER A CA 1
ATOM 652 C C . SER A 1 88 ? -9.932 -15.750 -3.131 1.00 74.31 88 SER A C 1
ATOM 654 O O . SER A 1 88 ? -9.801 -16.257 -2.014 1.00 74.31 88 SER A O 1
ATOM 656 N N . ASN A 1 89 ? -9.080 -14.842 -3.606 1.00 81.31 89 ASN A N 1
ATOM 657 C CA . ASN A 1 89 ? -7.925 -14.353 -2.852 1.00 81.31 89 ASN A CA 1
ATOM 658 C C . ASN A 1 89 ? -8.225 -13.001 -2.197 1.00 81.31 89 ASN A C 1
ATOM 660 O O . ASN A 1 89 ? -8.609 -12.050 -2.865 1.00 81.31 89 ASN A O 1
ATOM 664 N N . GLN A 1 90 ? -8.008 -12.881 -0.885 1.00 87.19 90 GLN A N 1
ATOM 665 C CA . GLN A 1 90 ? -8.175 -11.604 -0.165 1.00 87.19 90 GLN A CA 1
ATOM 666 C C . GLN A 1 90 ? -7.055 -10.591 -0.459 1.00 87.19 90 GLN A C 1
ATOM 668 O O . GLN A 1 90 ? -7.165 -9.412 -0.134 1.00 87.19 90 GLN A O 1
ATOM 673 N N . LYS A 1 91 ? -5.955 -11.060 -1.054 1.00 92.12 91 LYS A N 1
ATOM 674 C CA . LYS A 1 91 ? -4.796 -10.253 -1.431 1.00 92.12 91 LYS A CA 1
ATOM 675 C C . LYS A 1 91 ? -4.338 -10.633 -2.831 1.00 92.12 91 LYS A C 1
ATOM 677 O O . LYS A 1 91 ? -4.552 -11.757 -3.275 1.00 92.12 91 LYS A O 1
ATOM 682 N N . THR A 1 92 ? -3.648 -9.711 -3.475 1.00 94.06 92 THR A N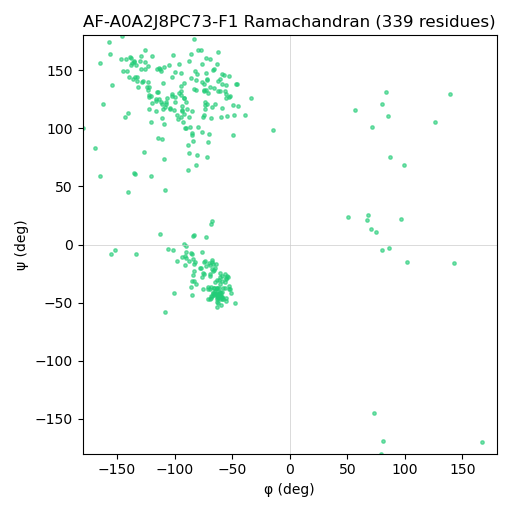 1
ATOM 683 C CA . THR A 1 92 ? -2.953 -9.912 -4.744 1.00 94.06 92 THR A CA 1
ATOM 684 C C . THR A 1 92 ? -1.441 -9.791 -4.523 1.00 94.06 92 THR A C 1
ATOM 686 O O . THR A 1 92 ? -1.040 -9.095 -3.588 1.00 94.06 92 THR A O 1
ATOM 689 N N . PRO A 1 93 ? -0.573 -10.448 -5.314 1.00 95.00 93 PRO A N 1
ATOM 690 C CA . PRO A 1 93 ? 0.871 -10.296 -5.186 1.00 95.00 93 PRO A CA 1
ATOM 691 C C . PRO A 1 93 ? 1.317 -8.828 -5.225 1.00 95.00 93 PRO A C 1
ATOM 693 O O . PRO A 1 93 ? 0.758 -8.012 -5.955 1.00 95.00 93 PRO A O 1
ATOM 696 N N . THR A 1 94 ? 2.348 -8.480 -4.458 1.00 96.50 94 THR A N 1
ATOM 697 C CA . THR A 1 94 ? 2.980 -7.152 -4.495 1.00 96.50 94 THR A CA 1
ATOM 698 C C . THR A 1 94 ? 3.962 -7.099 -5.661 1.00 96.50 94 THR A C 1
ATOM 700 O O . THR A 1 94 ? 5.187 -7.091 -5.497 1.00 96.50 94 THR A O 1
ATOM 703 N N . THR A 1 95 ? 3.394 -7.129 -6.860 1.00 97.06 95 THR A N 1
ATOM 704 C CA . THR A 1 95 ? 4.092 -7.173 -8.143 1.00 97.06 95 THR A CA 1
ATOM 705 C C . THR A 1 95 ? 3.565 -6.064 -9.031 1.00 97.06 95 THR A C 1
ATOM 707 O O . THR A 1 95 ? 2.370 -5.781 -9.054 1.00 97.06 95 THR A O 1
ATOM 710 N N . ILE A 1 96 ? 4.455 -5.411 -9.763 1.00 98.44 96 ILE A N 1
ATOM 711 C CA . ILE A 1 96 ? 4.100 -4.317 -10.661 1.00 98.44 96 ILE A CA 1
ATOM 712 C C . ILE A 1 96 ? 4.848 -4.481 -11.973 1.00 98.44 96 ILE A C 1
ATOM 714 O O . ILE A 1 96 ? 6.013 -4.888 -12.000 1.00 98.44 96 ILE A O 1
ATOM 718 N N . LEU A 1 97 ? 4.161 -4.148 -13.055 1.00 98.50 97 LEU A N 1
ATOM 719 C CA . LEU A 1 97 ? 4.707 -4.153 -14.395 1.00 98.50 97 LEU A CA 1
ATOM 720 C C . LEU A 1 97 ? 4.563 -2.754 -14.989 1.00 98.50 97 LEU A C 1
ATOM 722 O O . LEU A 1 97 ? 3.470 -2.182 -14.989 1.00 98.50 97 LEU A O 1
ATOM 726 N N . LEU A 1 98 ? 5.664 -2.213 -15.508 1.00 98.62 98 LEU A N 1
ATOM 727 C CA . LEU A 1 98 ? 5.646 -1.008 -16.332 1.00 98.62 98 LEU A CA 1
ATOM 728 C C . LEU A 1 98 ? 6.023 -1.334 -17.775 1.00 98.62 98 LEU A C 1
ATOM 730 O O . LEU A 1 98 ? 6.859 -2.210 -18.032 1.00 98.62 98 LEU A O 1
ATOM 734 N N . THR A 1 99 ? 5.462 -0.556 -18.698 1.00 98.19 99 THR A N 1
ATOM 735 C CA . THR A 1 99 ? 5.843 -0.586 -20.112 1.00 98.19 99 THR A CA 1
ATOM 736 C C . THR A 1 99 ? 7.312 -0.171 -20.292 1.00 98.19 99 THR A C 1
ATOM 738 O O . THR A 1 99 ? 7.912 0.423 -19.382 1.00 98.19 99 THR A O 1
ATOM 741 N N . PRO A 1 100 ? 7.927 -0.420 -21.463 1.00 96.81 100 PRO A N 1
ATOM 742 C CA . PRO A 1 100 ? 9.286 0.049 -21.756 1.00 96.81 100 PRO A CA 1
ATOM 743 C C . PRO A 1 100 ? 9.481 1.568 -21.577 1.00 96.81 100 PRO A C 1
ATOM 745 O O . PRO A 1 100 ? 10.576 2.018 -21.229 1.00 96.81 100 PRO A O 1
ATOM 748 N N . GLU A 1 101 ? 8.411 2.352 -21.736 1.00 96.94 101 GLU A N 1
ATOM 749 C CA . GLU A 1 101 ? 8.343 3.808 -21.545 1.00 96.94 101 GLU A CA 1
ATOM 750 C C . GLU A 1 101 ? 8.139 4.222 -20.078 1.00 96.94 101 GLU A C 1
ATOM 75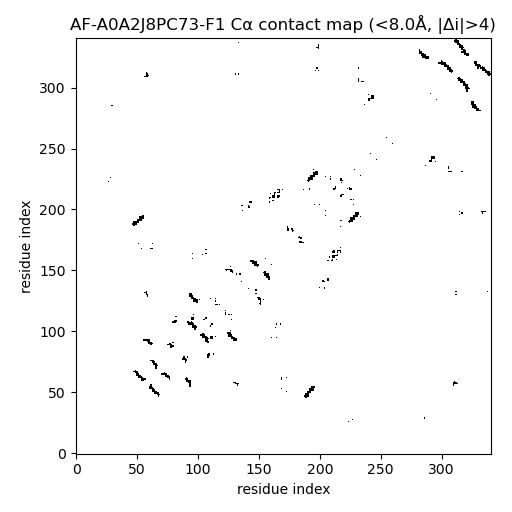2 O O . GLU A 1 101 ? 7.930 5.403 -19.805 1.00 96.94 101 GLU A O 1
ATOM 757 N N . ARG A 1 102 ? 8.220 3.273 -19.132 1.00 96.50 102 ARG A N 1
ATOM 758 C CA . ARG A 1 102 ? 8.048 3.471 -17.680 1.00 96.50 102 ARG A CA 1
ATOM 759 C C . ARG A 1 102 ? 6.635 3.861 -17.251 1.00 96.50 102 ARG A C 1
ATOM 761 O O . ARG A 1 102 ? 6.454 4.382 -16.159 1.00 96.50 102 ARG A O 1
ATOM 768 N N . LYS A 1 103 ? 5.625 3.586 -18.075 1.00 97.75 103 LYS A N 1
ATOM 769 C CA . LYS A 1 103 ? 4.228 3.817 -17.695 1.00 97.75 103 LYS A CA 1
ATOM 770 C C . LYS A 1 103 ? 3.680 2.624 -16.930 1.00 97.75 103 LYS A C 1
ATOM 772 O O . LYS A 1 103 ? 3.992 1.488 -17.281 1.00 97.75 103 LYS A O 1
ATOM 777 N N . PHE A 1 104 ? 2.840 2.880 -15.930 1.00 98.38 104 PHE A N 1
ATOM 778 C CA . PHE A 1 104 ? 2.066 1.829 -15.272 1.00 98.38 104 PHE A CA 1
ATOM 779 C C . PHE A 1 104 ? 1.299 1.000 -16.307 1.00 98.38 104 PHE A C 1
ATOM 781 O O . PHE A 1 104 ? 0.592 1.562 -17.142 1.00 98.38 104 PHE A O 1
ATOM 788 N N . HIS A 1 105 ? 1.471 -0.320 -16.258 1.00 98.19 105 HIS A N 1
ATOM 789 C CA . HIS A 1 105 ? 0.700 -1.254 -17.071 1.00 98.19 105 HIS A CA 1
ATOM 790 C C . HIS A 1 105 ? -0.296 -2.019 -16.208 1.00 98.19 105 HIS A C 1
ATOM 792 O O . HIS A 1 105 ? -1.498 -1.965 -16.445 1.00 98.19 105 HIS A O 1
ATOM 798 N N . SER A 1 106 ? 0.204 -2.731 -15.199 1.00 98.25 106 SER A N 1
ATOM 799 C CA . SER A 1 106 ? -0.629 -3.550 -14.325 1.00 98.25 106 SER A CA 1
ATOM 800 C C . SER A 1 106 ? 0.034 -3.785 -12.969 1.00 98.25 106 SER A C 1
ATOM 802 O O . SER A 1 106 ? 1.242 -3.596 -12.786 1.00 98.25 106 SER A O 1
ATOM 804 N N . PHE A 1 107 ? -0.780 -4.223 -12.010 1.00 98.06 107 PHE A N 1
ATOM 805 C CA . PHE A 1 107 ? -0.366 -4.630 -10.671 1.00 98.06 107 PHE A CA 1
ATOM 806 C C . PHE A 1 107 ? -0.878 -6.044 -10.373 1.00 98.06 107 PHE A C 1
ATOM 808 O O . PHE A 1 107 ? -1.860 -6.496 -10.961 1.00 98.06 107 PHE A O 1
ATOM 815 N N . GLY A 1 108 ? -0.239 -6.751 -9.445 1.00 96.50 108 GLY A N 1
ATOM 816 C CA . GLY A 1 108 ? -0.770 -7.996 -8.914 1.00 96.50 108 GLY A CA 1
ATOM 817 C C . GLY A 1 108 ? -0.695 -9.183 -9.865 1.00 96.50 108 GLY A C 1
ATOM 818 O O . GLY A 1 108 ? 0.262 -9.325 -10.632 1.00 96.50 108 GLY A O 1
ATOM 819 N N . TYR A 1 109 ? -1.712 -10.046 -9.801 1.00 95.12 109 TYR A N 1
ATOM 820 C CA . TYR A 1 109 ? -1.810 -11.217 -10.670 1.00 95.12 109 TYR A CA 1
ATOM 821 C C . TYR A 1 109 ? -1.739 -10.834 -12.152 1.00 95.12 109 TYR A C 1
ATOM 823 O O . TYR A 1 109 ? -0.910 -11.390 -12.860 1.00 95.12 109 TYR A O 1
ATOM 831 N N . ALA A 1 110 ? -2.471 -9.807 -12.594 1.00 95.75 110 ALA A N 1
ATOM 832 C CA . ALA A 1 110 ? -2.390 -9.309 -13.968 1.00 95.75 110 ALA A CA 1
ATOM 833 C C . ALA A 1 110 ? -0.964 -8.908 -14.403 1.00 95.75 110 ALA A C 1
ATOM 835 O O . ALA A 1 110 ? -0.578 -9.146 -15.543 1.00 95.75 110 ALA A O 1
ATOM 836 N N . ALA A 1 111 ? -0.159 -8.309 -13.517 1.00 97.75 111 ALA A N 1
ATOM 837 C CA . ALA A 1 111 ? 1.246 -7.989 -13.807 1.00 97.75 111 ALA A CA 1
ATOM 838 C C . ALA A 1 111 ? 2.121 -9.231 -13.948 1.00 97.75 111 ALA A C 1
ATOM 840 O O . ALA A 1 111 ? 2.940 -9.309 -14.863 1.00 97.75 111 ALA A O 1
ATOM 841 N N . ARG A 1 112 ? 1.944 -10.188 -13.037 1.00 95.88 112 ARG A N 1
ATOM 842 C CA . ARG A 1 112 ? 2.671 -11.456 -13.041 1.00 95.88 112 ARG A CA 1
ATOM 843 C C . ARG A 1 112 ? 2.336 -12.266 -14.292 1.00 95.88 112 ARG A C 1
ATOM 845 O O . ARG A 1 112 ? 3.242 -12.653 -15.021 1.00 95.88 112 ARG A O 1
ATOM 852 N N . ASP A 1 113 ? 1.050 -12.494 -14.528 1.00 95.31 113 ASP A N 1
ATOM 853 C CA . ASP A 1 113 ? 0.550 -13.357 -15.595 1.00 95.31 113 ASP A CA 1
ATOM 854 C C . ASP A 1 113 ? 0.954 -12.775 -16.960 1.00 95.31 113 ASP A C 1
ATOM 856 O O . ASP A 1 113 ? 1.633 -13.446 -17.731 1.00 95.31 113 ASP A O 1
ATOM 860 N N . PHE A 1 114 ? 0.703 -11.477 -17.193 1.00 96.88 114 PHE A N 1
ATOM 861 C CA . PHE A 1 114 ? 1.112 -10.814 -18.435 1.00 96.88 114 PHE A CA 1
ATOM 862 C C . PHE A 1 114 ? 2.623 -10.905 -18.674 1.00 96.88 114 PHE A C 1
ATOM 864 O O . PHE A 1 114 ? 3.047 -11.235 -19.775 1.00 96.88 114 PHE A O 1
ATOM 871 N N . TYR A 1 115 ? 3.454 -10.630 -17.660 1.00 97.44 115 TYR A N 1
ATOM 872 C CA . TYR A 1 115 ? 4.909 -10.664 -17.826 1.00 97.44 115 TYR A CA 1
ATOM 873 C C . TYR A 1 115 ? 5.437 -12.064 -18.166 1.00 97.44 115 TYR A C 1
ATOM 875 O O . TYR A 1 115 ? 6.367 -12.184 -18.964 1.00 97.44 115 TYR A O 1
ATOM 883 N N . HIS A 1 116 ? 4.862 -13.112 -17.570 1.00 95.19 116 HIS A N 1
ATOM 884 C CA . HIS A 1 116 ? 5.274 -14.494 -17.823 1.00 95.19 116 HIS A CA 1
ATOM 885 C C . HIS A 1 116 ? 4.749 -15.063 -19.145 1.00 95.19 116 HIS A C 1
ATOM 887 O O . HIS A 1 116 ? 5.356 -16.003 -19.660 1.00 95.19 116 HIS A O 1
ATOM 893 N N . ASP A 1 117 ? 3.698 -14.469 -19.711 1.00 96.06 117 ASP A N 1
ATOM 894 C CA . ASP A 1 117 ? 3.163 -14.829 -21.027 1.00 96.06 117 ASP A CA 1
ATOM 895 C C . ASP A 1 117 ? 3.903 -14.141 -22.196 1.00 96.06 117 ASP A C 1
ATOM 897 O O . ASP A 1 117 ? 3.734 -14.536 -23.352 1.00 96.06 117 ASP A O 1
ATOM 901 N N . LEU A 1 118 ? 4.738 -13.126 -21.928 1.00 96.38 118 LEU A N 1
ATOM 902 C CA . LEU A 1 118 ? 5.543 -12.443 -22.949 1.00 96.38 118 LEU A CA 1
ATOM 903 C C . LEU A 1 118 ? 6.621 -13.351 -23.560 1.00 96.38 118 LEU A C 1
ATOM 905 O O . LEU A 1 118 ? 7.235 -14.180 -22.883 1.00 96.38 118 LEU A O 1
ATOM 909 N N . ASP A 1 119 ? 6.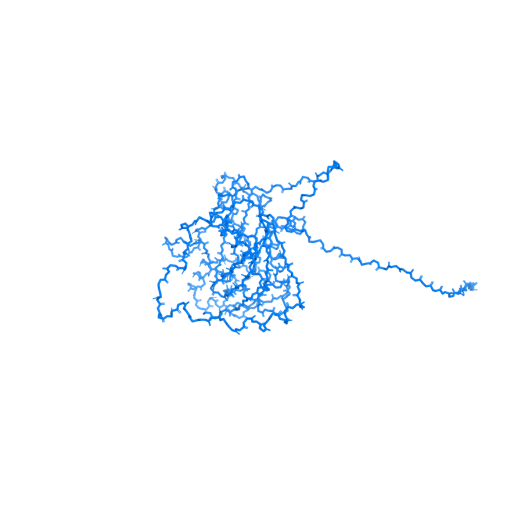966 -13.096 -24.829 1.00 96.88 119 ASP A N 1
ATOM 910 C CA . ASP A 1 119 ? 8.179 -13.672 -25.419 1.00 96.88 119 ASP A CA 1
ATOM 911 C C . ASP A 1 119 ? 9.421 -13.239 -24.607 1.00 96.88 119 ASP A C 1
ATOM 913 O O . ASP A 1 119 ? 9.551 -12.057 -24.262 1.00 96.88 119 ASP A O 1
ATOM 917 N N . PRO A 1 120 ? 10.393 -14.135 -24.341 1.00 94.50 120 PRO A N 1
ATOM 918 C CA . PRO A 1 120 ? 11.577 -13.802 -23.550 1.00 94.50 120 PRO A CA 1
ATOM 919 C C . PRO A 1 120 ? 12.403 -12.613 -24.064 1.00 94.50 120 PRO A C 1
ATOM 921 O O . PRO A 1 120 ? 13.129 -11.988 -23.286 1.00 94.50 120 PRO A O 1
ATOM 924 N N . ASN A 1 121 ? 12.362 -12.294 -25.362 1.00 94.69 121 ASN A N 1
ATOM 925 C CA . ASN A 1 121 ? 13.052 -11.122 -25.904 1.00 94.69 121 ASN A CA 1
ATOM 926 C C . ASN A 1 121 ? 12.258 -9.837 -25.694 1.00 94.69 121 ASN A C 1
ATOM 928 O O . ASN A 1 121 ? 12.861 -8.788 -25.456 1.00 94.69 121 ASN A O 1
ATOM 932 N N . GLU A 1 122 ? 10.932 -9.919 -25.736 1.00 94.69 122 GLU A N 1
ATOM 933 C CA . GLU A 1 122 ? 10.055 -8.803 -25.411 1.00 94.69 122 GLU A CA 1
ATOM 934 C C . GLU A 1 122 ? 10.114 -8.487 -23.914 1.00 94.69 122 GLU A C 1
ATOM 936 O O . GLU A 1 122 ? 10.372 -7.341 -23.547 1.00 94.69 122 GLU A O 1
ATOM 941 N N . ALA A 1 123 ? 10.023 -9.498 -23.044 1.00 94.69 123 ALA A N 1
ATOM 942 C CA . ALA A 1 123 ? 10.068 -9.358 -21.585 1.00 94.69 123 ALA A CA 1
ATOM 943 C C . ALA A 1 123 ? 11.302 -8.585 -21.069 1.00 94.69 123 ALA A C 1
ATOM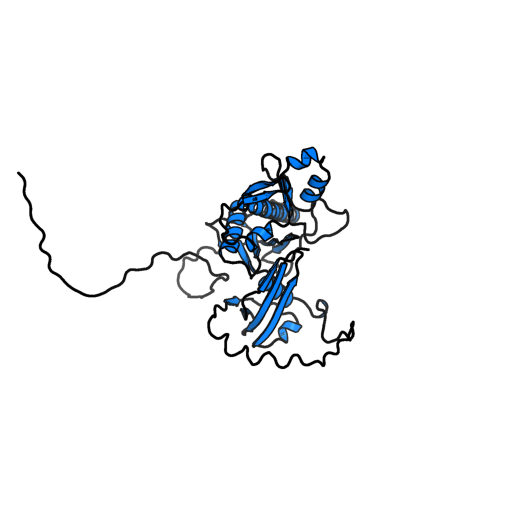 945 O O . ALA A 1 123 ? 11.241 -7.911 -20.040 1.00 94.69 123 ALA A O 1
ATOM 946 N N . LYS A 1 124 ? 12.428 -8.608 -21.800 1.00 95.00 124 LYS A N 1
ATOM 947 C CA . LYS A 1 124 ? 13.639 -7.824 -21.476 1.00 95.00 124 LYS A CA 1
ATOM 948 C C . LYS A 1 124 ? 13.435 -6.311 -21.605 1.00 95.00 124 LYS A C 1
ATOM 950 O O . LYS A 1 124 ? 14.188 -5.535 -21.014 1.00 95.00 124 LYS A O 1
ATOM 955 N N . GLN A 1 125 ? 12.454 -5.865 -22.381 1.00 96.69 125 GLN A N 1
ATOM 956 C CA . GLN A 1 125 ? 12.150 -4.447 -22.569 1.00 96.69 125 GLN A CA 1
ATOM 957 C C . GLN A 1 125 ? 11.279 -3.895 -21.437 1.00 96.69 125 GLN A C 1
ATOM 959 O O . GLN A 1 125 ? 11.456 -2.736 -21.052 1.00 96.69 125 GLN A O 1
ATOM 964 N N . TRP A 1 126 ? 10.420 -4.748 -20.879 1.00 98.25 126 TRP A N 1
ATOM 965 C CA . TRP A 1 126 ? 9.478 -4.445 -19.808 1.00 98.25 126 TRP A CA 1
ATOM 966 C C . TRP A 1 126 ? 10.146 -4.337 -18.432 1.00 98.25 126 TRP A C 1
ATOM 968 O O . TRP A 1 126 ? 11.220 -4.889 -18.184 1.00 98.25 126 TRP A O 1
ATOM 978 N N . LEU A 1 127 ? 9.512 -3.595 -17.523 1.00 98.50 127 LEU A N 1
ATOM 979 C CA . LEU A 1 127 ? 10.018 -3.342 -16.174 1.00 98.50 127 LEU A CA 1
ATOM 980 C C . LEU A 1 127 ? 9.136 -4.074 -15.165 1.00 98.50 127 LEU A C 1
ATOM 982 O O . LEU A 1 127 ? 8.138 -3.536 -14.693 1.00 98.50 127 LEU A O 1
ATOM 986 N N . TYR A 1 128 ? 9.509 -5.311 -14.858 1.00 98.38 128 TYR A N 1
ATOM 987 C CA . TYR A 1 128 ? 8.837 -6.136 -13.858 1.00 98.38 128 TYR A CA 1
ATOM 988 C C . TYR A 1 128 ? 9.536 -6.014 -12.503 1.00 98.38 128 TYR A C 1
ATOM 990 O O . TYR A 1 128 ? 10.762 -6.156 -12.427 1.00 98.38 128 TYR A O 1
ATOM 998 N N . LEU A 1 129 ? 8.777 -5.729 -11.444 1.00 97.75 129 LEU A N 1
ATOM 999 C CA . LEU A 1 129 ? 9.280 -5.644 -10.075 1.00 97.75 129 LEU A CA 1
ATOM 1000 C C . LEU A 1 129 ? 8.397 -6.450 -9.125 1.00 97.75 129 LEU A C 1
ATOM 1002 O O . LEU A 1 129 ? 7.175 -6.317 -9.121 1.00 97.75 129 LEU A O 1
ATOM 1006 N N . GLU A 1 130 ? 9.043 -7.210 -8.250 1.00 94.31 130 GLU A N 1
ATOM 1007 C CA . GLU A 1 130 ? 8.417 -7.984 -7.181 1.00 94.31 130 GLU A CA 1
ATOM 1008 C C . GLU A 1 130 ? 9.115 -7.713 -5.849 1.00 94.31 130 GLU A C 1
ATOM 1010 O O . GLU A 1 130 ? 10.267 -7.270 -5.821 1.00 94.31 130 GLU A O 1
ATOM 1015 N N . LYS A 1 131 ? 8.413 -7.957 -4.734 1.00 87.69 131 LYS A N 1
ATOM 1016 C CA . LYS A 1 131 ? 8.947 -7.823 -3.362 1.00 87.69 131 LYS A CA 1
ATOM 1017 C C . LYS A 1 131 ? 9.643 -6.474 -3.098 1.00 87.69 131 LYS A C 1
ATOM 1019 O O . LYS A 1 131 ? 10.469 -6.346 -2.192 1.00 87.69 131 LYS A O 1
ATOM 1024 N N . PHE A 1 132 ? 9.297 -5.431 -3.856 1.00 92.31 132 PHE A N 1
ATOM 1025 C CA . PHE A 1 132 ? 10.004 -4.149 -3.840 1.00 92.31 132 PHE A CA 1
ATOM 1026 C C . PHE A 1 132 ? 9.809 -3.374 -2.524 1.00 92.31 132 PHE A C 1
ATOM 1028 O O . PHE A 1 132 ? 10.645 -2.529 -2.191 1.00 92.31 132 PHE A O 1
ATOM 1035 N N . LYS A 1 133 ? 8.787 -3.723 -1.715 1.00 89.81 133 LYS A N 1
ATOM 1036 C CA . LYS A 1 133 ? 8.611 -3.242 -0.328 1.00 89.81 133 LYS A CA 1
ATOM 1037 C C . LYS A 1 133 ? 9.868 -3.461 0.521 1.00 89.81 133 LYS A C 1
ATOM 1039 O O . LYS A 1 133 ? 10.228 -2.592 1.316 1.00 89.81 133 LYS A O 1
ATOM 1044 N N . MET A 1 134 ? 10.587 -4.568 0.301 1.00 86.00 134 MET A N 1
ATOM 1045 C CA . MET A 1 134 ? 11.796 -4.899 1.063 1.00 86.00 134 MET A CA 1
ATOM 1046 C C . MET A 1 134 ? 12.881 -3.837 0.954 1.00 86.00 134 MET A C 1
ATOM 1048 O O . MET A 1 134 ? 13.652 -3.656 1.895 1.00 86.00 134 MET A O 1
ATOM 1052 N N . LYS A 1 135 ? 12.915 -3.076 -0.146 1.00 83.12 135 LYS A N 1
ATOM 1053 C CA . LYS A 1 135 ? 13.916 -2.028 -0.323 1.00 83.12 135 LYS A CA 1
ATOM 1054 C C . LYS A 1 135 ? 13.840 -0.960 0.768 1.00 83.12 135 LYS A C 1
ATOM 1056 O O . LYS A 1 135 ? 14.889 -0.461 1.174 1.00 83.12 135 LYS A O 1
ATOM 1061 N N . LEU A 1 136 ? 12.643 -0.644 1.272 1.00 81.25 136 LEU A N 1
ATOM 1062 C CA . LEU A 1 136 ? 12.461 0.334 2.354 1.00 81.25 136 LEU A CA 1
ATOM 1063 C C . LEU A 1 136 ? 13.008 -0.164 3.694 1.00 81.25 136 LEU A C 1
ATOM 1065 O O . LEU A 1 136 ? 13.392 0.643 4.537 1.00 81.25 136 LEU A O 1
ATOM 1069 N N . HIS A 1 137 ? 13.072 -1.483 3.882 1.00 78.75 137 HIS A N 1
ATOM 1070 C CA . HIS A 1 137 ? 13.623 -2.095 5.084 1.00 78.75 137 HIS A CA 1
ATOM 1071 C C . HIS A 1 137 ? 15.151 -2.247 5.012 1.00 78.75 137 HIS A C 1
ATOM 1073 O O . HIS A 1 137 ? 15.850 -1.944 5.976 1.00 78.75 137 HIS A O 1
ATOM 1079 N N . THR A 1 138 ? 15.684 -2.688 3.869 1.00 82.12 138 THR A N 1
ATOM 1080 C CA . THR A 1 138 ? 17.104 -3.063 3.738 1.00 82.12 138 THR A CA 1
ATOM 1081 C C . THR A 1 138 ? 18.028 -1.901 3.371 1.00 82.12 138 THR A C 1
ATOM 1083 O O . THR A 1 138 ? 19.248 -2.042 3.439 1.00 82.12 138 THR A O 1
ATOM 1086 N N . THR A 1 139 ? 17.489 -0.766 2.921 1.00 82.31 139 THR A N 1
ATOM 1087 C CA . THR A 1 139 ? 18.303 0.390 2.513 1.00 82.31 139 THR A CA 1
ATOM 1088 C C . THR A 1 139 ? 18.641 1.246 3.730 1.00 82.31 139 THR A C 1
ATOM 1090 O O . THR A 1 139 ? 17.753 1.828 4.347 1.00 82.31 139 THR A O 1
ATOM 1093 N N . GLY A 1 140 ? 19.933 1.327 4.073 1.00 77.75 140 GLY A N 1
ATOM 1094 C CA . GLY A 1 140 ? 20.415 2.104 5.222 1.00 77.75 140 GLY A CA 1
ATOM 1095 C C . GLY A 1 140 ? 20.092 3.598 5.120 1.00 77.75 140 GLY A C 1
ATOM 1096 O O . GLY A 1 140 ? 19.535 4.158 6.066 1.00 77.75 140 GLY A O 1
ATOM 1097 N N . ASP A 1 141 ? 20.361 4.185 3.949 1.00 85.62 141 ASP A N 1
ATOM 1098 C CA . ASP A 1 141 ? 20.113 5.595 3.623 1.00 85.62 141 ASP A CA 1
ATOM 1099 C C . ASP A 1 141 ? 18.958 5.717 2.621 1.00 85.62 141 ASP A C 1
ATOM 1101 O O . ASP A 1 141 ? 19.148 5.940 1.425 1.00 85.62 141 ASP A O 1
ATOM 1105 N N . LEU A 1 142 ? 17.733 5.504 3.106 1.00 90.56 142 LEU A N 1
ATOM 1106 C CA . LEU A 1 142 ? 16.528 5.682 2.301 1.00 90.56 142 LEU A CA 1
ATOM 1107 C C . LEU A 1 142 ? 16.270 7.174 2.040 1.00 90.56 142 LEU A C 1
ATOM 1109 O O . LEU A 1 142 ? 16.039 7.946 2.972 1.00 90.56 142 LEU A O 1
ATOM 1113 N N . THR A 1 143 ? 16.229 7.557 0.766 1.00 92.94 143 THR A N 1
ATOM 1114 C CA . THR A 1 143 ? 15.857 8.905 0.307 1.00 92.94 143 THR A CA 1
ATOM 1115 C C . THR A 1 143 ? 14.722 8.848 -0.718 1.00 92.94 143 THR A C 1
ATOM 1117 O O . THR A 1 143 ? 14.425 7.785 -1.270 1.00 92.94 143 THR A O 1
ATOM 1120 N N . MET A 1 144 ? 14.110 9.996 -1.029 1.00 92.75 144 MET A N 1
ATOM 1121 C CA . MET A 1 144 ? 13.100 10.096 -2.100 1.00 92.75 144 MET A CA 1
ATOM 1122 C C . MET A 1 144 ? 13.679 9.800 -3.494 1.00 92.75 144 MET A C 1
ATOM 1124 O O . MET A 1 144 ? 12.939 9.477 -4.417 1.00 92.75 144 MET A O 1
ATOM 1128 N N . ASP A 1 145 ? 15.005 9.841 -3.626 1.00 94.06 145 ASP A N 1
ATOM 1129 C CA . ASP A 1 145 ? 15.734 9.548 -4.856 1.00 94.06 145 ASP A CA 1
ATOM 1130 C C . ASP A 1 145 ? 16.169 8.091 -5.002 1.00 94.06 145 ASP A C 1
ATOM 1132 O O . ASP A 1 145 ? 16.802 7.754 -6.004 1.00 94.06 145 ASP A O 1
ATOM 1136 N N . THR A 1 146 ? 15.839 7.240 -4.029 1.00 95.19 146 THR A N 1
ATOM 1137 C CA . THR A 1 146 ? 16.207 5.820 -4.026 1.00 95.19 146 THR A CA 1
ATOM 1138 C C . THR A 1 146 ? 15.709 5.123 -5.289 1.00 95.19 146 THR A C 1
ATOM 1140 O O . THR A 1 146 ? 14.536 5.227 -5.646 1.00 95.19 146 THR A O 1
ATOM 1143 N N . ASP A 1 147 ? 16.591 4.358 -5.930 1.00 95.75 147 ASP A N 1
ATOM 1144 C CA . ASP A 1 147 ? 16.249 3.536 -7.088 1.00 95.75 147 ASP A CA 1
ATOM 1145 C C . ASP A 1 147 ? 15.901 2.092 -6.683 1.00 95.75 147 ASP A C 1
ATOM 1147 O O . ASP A 1 147 ? 16.485 1.506 -5.761 1.00 95.75 147 ASP A O 1
ATOM 1151 N N . LEU A 1 148 ? 14.995 1.493 -7.450 1.00 96.06 148 LEU A N 1
ATOM 1152 C CA . LEU A 1 148 ? 14.744 0.058 -7.529 1.00 96.06 148 LEU A CA 1
ATOM 1153 C C . LEU A 1 148 ? 15.332 -0.501 -8.823 1.00 96.06 148 LEU A C 1
ATOM 1155 O O . LEU A 1 148 ? 15.456 0.211 -9.818 1.00 96.06 148 LEU A O 1
ATOM 1159 N N . THR A 1 149 ? 15.653 -1.791 -8.813 1.00 96.00 149 THR A N 1
ATOM 1160 C CA . THR A 1 149 ? 16.125 -2.520 -9.993 1.00 96.00 149 THR A CA 1
ATOM 1161 C C . THR A 1 149 ? 15.020 -3.458 -10.461 1.00 96.00 149 THR A C 1
ATOM 1163 O O . THR A 1 149 ? 14.570 -4.297 -9.683 1.00 96.00 149 THR A O 1
ATOM 1166 N N . ALA A 1 150 ? 14.584 -3.313 -11.711 1.00 97.19 150 ALA A N 1
ATOM 1167 C CA . ALA A 1 150 ? 13.633 -4.225 -12.339 1.00 97.19 150 ALA A CA 1
ATOM 1168 C C . ALA A 1 150 ? 14.303 -5.536 -12.775 1.00 97.19 150 ALA A C 1
ATOM 1170 O O . ALA A 1 150 ? 15.529 -5.621 -12.849 1.00 97.19 150 ALA A O 1
ATOM 1171 N N . ALA A 1 151 ? 13.504 -6.548 -13.121 1.00 96.00 151 ALA A N 1
ATOM 1172 C CA . ALA A 1 151 ? 13.983 -7.867 -13.548 1.00 96.00 151 ALA A CA 1
ATOM 1173 C C . ALA A 1 151 ? 14.957 -7.816 -14.743 1.00 96.00 151 ALA A C 1
ATOM 1175 O O . ALA A 1 151 ? 15.865 -8.635 -14.846 1.00 96.00 151 ALA A O 1
ATOM 1176 N N . ASN A 1 152 ? 14.828 -6.814 -15.619 1.00 95.31 152 ASN A N 1
ATOM 1177 C CA . ASN A 1 152 ? 15.746 -6.586 -16.740 1.00 95.31 152 ASN A CA 1
ATOM 1178 C C . ASN A 1 152 ? 17.016 -5.786 -16.374 1.00 95.31 152 ASN A C 1
ATOM 1180 O O . ASN A 1 152 ? 17.764 -5.375 -17.261 1.00 95.31 152 ASN A O 1
ATOM 1184 N N . GLY A 1 153 ? 17.249 -5.508 -15.089 1.00 96.19 153 GLY A N 1
ATOM 1185 C CA . GLY A 1 153 ? 18.405 -4.765 -14.584 1.00 96.19 153 GLY A CA 1
ATOM 1186 C C . GLY A 1 153 ? 18.307 -3.239 -14.705 1.00 96.19 153 GLY A C 1
ATOM 1187 O O . GLY A 1 153 ? 19.189 -2.537 -14.206 1.00 96.19 153 GLY A O 1
ATOM 1188 N N . LYS A 1 154 ? 17.256 -2.691 -15.333 1.00 96.81 154 LYS A N 1
ATOM 1189 C CA . LYS A 1 154 ? 17.065 -1.236 -15.422 1.00 96.81 154 LYS A CA 1
ATOM 1190 C C . LYS A 1 154 ? 16.636 -0.660 -14.073 1.00 96.81 154 LYS A C 1
ATOM 1192 O O . LYS A 1 154 ? 15.910 -1.294 -13.308 1.00 96.81 154 LYS A O 1
ATOM 1197 N N . LYS A 1 155 ? 17.067 0.575 -13.809 1.00 96.62 155 LYS A N 1
ATOM 1198 C CA . LYS A 1 155 ? 16.700 1.321 -12.603 1.00 96.62 155 LYS A CA 1
ATOM 1199 C C . LYS A 1 155 ? 15.460 2.184 -12.816 1.00 96.62 155 LYS A C 1
ATOM 1201 O O . LYS A 1 155 ? 15.335 2.844 -13.850 1.00 96.62 155 LYS A O 1
ATOM 1206 N N . VAL A 1 156 ? 14.595 2.207 -11.810 1.00 96.88 156 VAL A N 1
ATOM 1207 C CA . VAL A 1 156 ? 13.386 3.041 -11.723 1.00 96.88 156 VAL A CA 1
ATOM 1208 C C . VAL A 1 156 ? 13.309 3.689 -10.346 1.00 96.88 156 VAL A C 1
ATOM 1210 O O . VAL A 1 156 ? 13.856 3.150 -9.384 1.00 96.88 156 VAL A O 1
ATOM 1213 N N . LYS A 1 157 ? 12.638 4.836 -10.227 1.00 96.88 157 LYS A N 1
ATOM 1214 C CA . LYS A 1 157 ? 12.525 5.524 -8.938 1.00 96.88 157 LYS A CA 1
ATOM 1215 C C . LYS A 1 157 ? 11.605 4.736 -8.014 1.00 96.88 157 LYS A C 1
ATOM 1217 O O . LYS A 1 157 ? 10.490 4.385 -8.388 1.00 96.88 157 LYS A O 1
ATOM 1222 N N . ALA A 1 158 ? 12.057 4.478 -6.789 1.00 97.06 158 ALA A N 1
ATOM 1223 C CA . ALA A 1 158 ? 11.254 3.767 -5.803 1.00 97.06 158 ALA A CA 1
ATOM 1224 C C . ALA A 1 158 ? 9.939 4.510 -5.542 1.00 97.06 158 ALA A C 1
ATOM 1226 O O . ALA A 1 158 ? 8.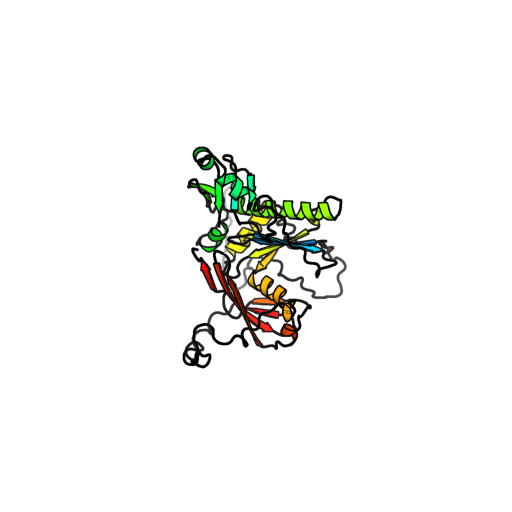882 3.894 -5.542 1.00 97.06 158 ALA A O 1
ATOM 1227 N N . LEU A 1 159 ? 9.990 5.834 -5.378 1.00 97.62 159 LEU A N 1
ATOM 1228 C CA . LEU A 1 159 ? 8.808 6.626 -5.037 1.00 97.62 159 LEU A CA 1
ATOM 1229 C C . LEU A 1 159 ? 7.695 6.485 -6.089 1.00 97.62 159 LEU A C 1
ATOM 1231 O O . LEU A 1 159 ? 6.536 6.308 -5.734 1.00 97.62 159 LEU A O 1
ATOM 1235 N N . GLU A 1 160 ? 8.072 6.471 -7.367 1.00 97.69 160 GLU A N 1
ATOM 1236 C CA . GLU A 1 160 ? 7.169 6.267 -8.504 1.00 97.69 160 GLU A CA 1
ATOM 1237 C C . GLU A 1 160 ? 6.503 4.884 -8.464 1.00 97.69 160 GLU A C 1
ATOM 1239 O O . GLU A 1 160 ? 5.289 4.779 -8.605 1.00 97.69 160 GLU A O 1
ATOM 1244 N N . ILE A 1 161 ? 7.271 3.829 -8.179 1.00 98.38 161 ILE A N 1
ATOM 1245 C CA . ILE A 1 161 ? 6.745 2.462 -8.069 1.00 98.38 161 ILE A CA 1
ATOM 1246 C C . ILE A 1 161 ? 5.723 2.324 -6.936 1.00 98.38 161 ILE A C 1
ATOM 1248 O O . ILE A 1 161 ? 4.660 1.731 -7.126 1.00 98.38 161 ILE A O 1
ATOM 1252 N N . PHE A 1 162 ? 6.020 2.879 -5.760 1.00 98.38 162 PHE A N 1
ATOM 1253 C CA . PHE A 1 162 ? 5.081 2.844 -4.638 1.00 98.38 162 PHE A CA 1
ATOM 1254 C C . PHE A 1 162 ? 3.853 3.719 -4.903 1.00 98.38 162 PHE A C 1
ATOM 1256 O O . PHE A 1 162 ? 2.748 3.320 -4.542 1.00 98.38 162 PHE A O 1
ATOM 1263 N N . ALA A 1 163 ? 4.022 4.868 -5.565 1.00 98.56 163 ALA A N 1
ATOM 1264 C CA . ALA A 1 163 ? 2.907 5.720 -5.960 1.00 98.56 163 ALA A CA 1
ATOM 1265 C C . ALA A 1 163 ? 1.976 5.001 -6.947 1.00 98.56 163 ALA A C 1
ATOM 1267 O O . ALA A 1 163 ? 0.776 4.958 -6.706 1.00 98.56 163 ALA A O 1
ATOM 1268 N N . TYR A 1 164 ? 2.503 4.351 -7.989 1.00 98.75 164 TYR A N 1
ATOM 1269 C CA . TYR A 1 164 ? 1.677 3.569 -8.914 1.00 98.75 164 TYR A CA 1
ATOM 1270 C C . TYR A 1 164 ? 0.919 2.435 -8.222 1.00 98.75 164 TYR A C 1
ATOM 1272 O O . TYR A 1 164 ? -0.262 2.227 -8.487 1.00 98.75 164 TYR A O 1
ATOM 1280 N N . ALA A 1 165 ? 1.566 1.726 -7.297 1.00 98.44 165 ALA A N 1
ATOM 1281 C CA . ALA A 1 165 ? 0.907 0.660 -6.553 1.00 98.44 165 ALA A CA 1
ATOM 1282 C C . ALA A 1 165 ? -0.227 1.191 -5.651 1.00 98.44 165 ALA A C 1
ATOM 1284 O O . ALA A 1 165 ? -1.303 0.601 -5.599 1.00 98.44 165 ALA A O 1
ATOM 1285 N N . LEU A 1 166 ? -0.021 2.318 -4.961 1.00 98.69 166 LEU A N 1
ATOM 1286 C CA . LEU A 1 166 ? -1.066 2.948 -4.144 1.00 98.69 166 LEU A CA 1
ATOM 1287 C C . LEU A 1 166 ? -2.187 3.543 -5.002 1.00 98.69 166 LEU A C 1
ATOM 1289 O O . LEU A 1 166 ? -3.356 3.419 -4.641 1.00 98.69 166 LEU A O 1
ATOM 1293 N N . GLN A 1 167 ? -1.846 4.132 -6.148 1.00 98.69 167 GLN A N 1
ATOM 1294 C CA . GLN A 1 167 ? -2.814 4.647 -7.110 1.00 98.69 167 GLN A CA 1
ATOM 1295 C C . GLN A 1 167 ? -3.717 3.525 -7.630 1.00 98.69 167 GLN A C 1
ATOM 1297 O O . GLN A 1 167 ? -4.932 3.696 -7.651 1.00 98.69 167 GLN A O 1
ATOM 1302 N N . TYR A 1 168 ? -3.152 2.356 -7.946 1.00 98.44 168 TYR A N 1
ATOM 1303 C CA . TYR A 1 168 ? -3.932 1.176 -8.315 1.00 98.44 168 TYR A CA 1
ATOM 1304 C C . TYR A 1 168 ? -4.965 0.815 -7.235 1.00 98.44 168 TYR A C 1
ATOM 1306 O O . TYR A 1 168 ? -6.144 0.655 -7.540 1.00 98.44 168 TYR A O 1
ATOM 1314 N N . PHE A 1 169 ? -4.567 0.747 -5.957 1.00 98.31 169 PHE A N 1
ATOM 1315 C CA . PHE A 1 169 ? -5.516 0.466 -4.870 1.00 98.31 169 PHE A CA 1
ATOM 1316 C C . PHE A 1 169 ? -6.582 1.548 -4.712 1.00 98.31 169 PHE A C 1
ATOM 1318 O O . PHE A 1 169 ? -7.740 1.222 -4.452 1.00 98.31 169 PHE A O 1
ATOM 1325 N N . LYS A 1 170 ? -6.211 2.818 -4.906 1.00 98.31 170 LYS A N 1
ATOM 1326 C CA . LYS A 1 170 ? -7.164 3.926 -4.906 1.00 98.31 170 LYS A CA 1
ATOM 1327 C C . LYS A 1 170 ? -8.223 3.751 -5.987 1.00 98.31 170 LYS A C 1
ATOM 1329 O O . LYS A 1 170 ? -9.410 3.802 -5.685 1.00 98.31 170 LYS A O 1
ATOM 1334 N N . GLU A 1 171 ? -7.801 3.527 -7.225 1.00 97.50 171 GLU A N 1
ATOM 1335 C CA . GLU A 1 171 ? -8.702 3.366 -8.369 1.00 97.50 171 GLU A CA 1
ATOM 1336 C C . GLU A 1 171 ? -9.623 2.154 -8.189 1.00 97.50 171 GLU A C 1
ATOM 1338 O O . GLU A 1 171 ? -10.828 2.262 -8.406 1.00 97.50 171 GLU A O 1
ATOM 1343 N N . GLN A 1 172 ? -9.090 1.028 -7.703 1.00 96.44 172 GLN A N 1
ATOM 1344 C CA . GLN A 1 172 ? -9.886 -0.169 -7.417 1.00 96.44 172 GLN A CA 1
ATOM 1345 C C . GLN A 1 172 ? -10.939 0.073 -6.329 1.00 96.44 172 GLN A C 1
ATOM 1347 O O . GLN A 1 172 ? -12.095 -0.310 -6.501 1.00 96.44 172 GLN A O 1
ATOM 1352 N N . ALA A 1 173 ? -10.562 0.716 -5.222 1.00 97.06 173 ALA A N 1
ATOM 1353 C CA . ALA A 1 173 ? -11.487 0.983 -4.126 1.00 97.06 173 ALA A CA 1
ATOM 1354 C C . ALA A 1 173 ? -12.569 1.999 -4.521 1.00 97.06 173 ALA A C 1
ATOM 1356 O O . ALA A 1 173 ? -13.744 1.764 -4.254 1.00 97.06 173 ALA A O 1
ATOM 1357 N N . LEU A 1 174 ? -12.203 3.095 -5.199 1.00 97.69 174 LEU A N 1
ATOM 1358 C CA . LEU A 1 174 ? -13.175 4.087 -5.675 1.00 97.69 174 LEU A CA 1
ATOM 1359 C C . LEU A 1 174 ? -14.134 3.489 -6.704 1.00 97.69 174 LEU A C 1
ATOM 1361 O O . LEU A 1 174 ? -15.327 3.787 -6.667 1.00 97.69 174 LEU A O 1
ATOM 1365 N N . LYS A 1 175 ? -13.641 2.608 -7.583 1.00 95.69 175 LYS A N 1
ATOM 1366 C CA . LYS A 1 175 ? -14.488 1.883 -8.529 1.00 95.69 175 LYS A CA 1
ATOM 1367 C C . LYS A 1 175 ? -15.493 0.983 -7.807 1.00 95.69 175 LYS A C 1
ATOM 1369 O O . LYS A 1 175 ? -16.678 1.073 -8.099 1.00 95.69 175 LYS A O 1
ATOM 1374 N N . GLU A 1 176 ? -15.053 0.154 -6.859 1.00 94.44 176 GLU A N 1
ATOM 1375 C CA . GLU A 1 176 ? -15.958 -0.731 -6.105 1.00 94.44 176 GLU A CA 1
ATOM 1376 C C . GLU A 1 176 ? -16.998 0.073 -5.307 1.00 94.44 176 GLU A C 1
ATOM 1378 O O . GLU A 1 176 ? -18.180 -0.269 -5.321 1.00 94.44 176 GLU A O 1
ATOM 1383 N N . LEU A 1 177 ? -16.589 1.169 -4.659 1.00 95.31 177 LEU A N 1
ATOM 1384 C CA . LEU A 1 177 ? -17.505 2.063 -3.945 1.00 95.31 177 LEU A CA 1
ATOM 1385 C C . LEU A 1 177 ? -18.531 2.699 -4.889 1.00 95.31 177 LEU A C 1
ATOM 1387 O O . LEU A 1 177 ? -19.716 2.741 -4.559 1.00 95.31 177 LEU A O 1
ATOM 1391 N N . SER A 1 178 ? -18.094 3.144 -6.069 1.00 95.56 178 SER A N 1
ATOM 1392 C CA . SER A 1 178 ? -18.980 3.743 -7.073 1.00 95.56 178 SER A CA 1
ATOM 1393 C C . SER A 1 178 ? -19.978 2.726 -7.631 1.00 95.56 178 SER A C 1
ATOM 1395 O O . SER A 1 178 ? -21.169 3.015 -7.744 1.00 95.56 178 SER A O 1
ATOM 1397 N N . ASP A 1 179 ? -19.511 1.507 -7.922 1.00 93.00 179 ASP A N 1
ATOM 1398 C CA . ASP A 1 179 ? -20.345 0.406 -8.410 1.00 93.00 179 ASP A CA 1
ATOM 1399 C C . ASP A 1 179 ? -21.426 0.024 -7.379 1.00 93.00 179 ASP A C 1
ATOM 1401 O O . ASP A 1 179 ? -22.563 -0.266 -7.752 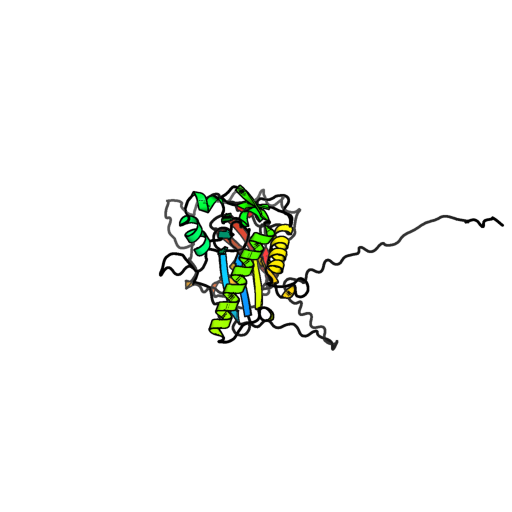1.00 93.00 179 ASP A O 1
ATOM 1405 N N . GLN A 1 180 ? -21.100 0.057 -6.080 1.00 89.06 180 GLN A N 1
ATOM 1406 C CA . GLN A 1 180 ? -22.056 -0.222 -5.000 1.00 89.06 180 GLN A CA 1
ATOM 1407 C C . GLN A 1 180 ? -23.031 0.927 -4.737 1.00 89.06 180 GLN A C 1
ATOM 1409 O O . GLN A 1 180 ? -24.202 0.678 -4.451 1.00 89.06 180 GLN A O 1
ATOM 1414 N N . ALA A 1 181 ? -22.565 2.174 -4.824 1.00 89.44 181 ALA A N 1
ATOM 1415 C CA . ALA A 1 181 ? -23.399 3.356 -4.627 1.00 89.44 181 ALA A CA 1
ATOM 1416 C C . ALA A 1 181 ? -24.321 3.641 -5.827 1.00 89.44 181 ALA A C 1
ATOM 1418 O O . ALA A 1 181 ? -25.358 4.283 -5.668 1.00 89.44 181 ALA A O 1
ATOM 1419 N N . GLY A 1 182 ? -23.957 3.174 -7.028 1.00 91.88 182 GLY A N 1
ATOM 1420 C CA . GLY A 1 182 ? -24.648 3.504 -8.279 1.00 91.88 182 GLY A CA 1
ATOM 1421 C C . GLY A 1 182 ? -24.352 4.919 -8.794 1.00 91.88 182 GLY A C 1
ATOM 1422 O O . GLY A 1 182 ? -25.019 5.390 -9.716 1.00 91.88 182 GLY A O 1
ATOM 1423 N N . SER A 1 183 ? -23.365 5.599 -8.211 1.00 92.56 183 SER A N 1
ATOM 1424 C CA . SER A 1 183 ? -22.886 6.933 -8.579 1.00 92.56 183 SER A CA 1
ATOM 1425 C C . SER A 1 183 ? -21.382 7.030 -8.336 1.00 92.56 183 SER A C 1
ATOM 1427 O O . SER A 1 183 ? -20.840 6.260 -7.549 1.00 92.56 183 SER A O 1
ATOM 1429 N N . GLU A 1 184 ? -20.707 7.983 -8.979 1.00 92.44 184 GLU A N 1
ATOM 1430 C CA . GLU A 1 184 ? -19.275 8.213 -8.758 1.00 92.44 184 GLU A CA 1
ATOM 1431 C C . GLU A 1 184 ? -18.991 8.573 -7.291 1.00 92.44 184 GLU A C 1
ATOM 1433 O O . GLU A 1 184 ? -19.684 9.405 -6.702 1.00 92.44 184 GLU A O 1
ATOM 1438 N N . PHE A 1 185 ? -17.993 7.912 -6.703 1.00 92.81 185 PHE A N 1
ATOM 1439 C CA . PHE A 1 185 ? -17.526 8.157 -5.343 1.00 92.81 185 PHE A CA 1
ATOM 1440 C C . PHE A 1 185 ? -16.275 9.038 -5.380 1.00 92.81 185 PHE A C 1
ATOM 1442 O O . PHE A 1 185 ? -15.274 8.678 -6.006 1.00 92.81 185 PHE A O 1
ATOM 1449 N N . GLU A 1 186 ? -16.303 10.187 -4.707 1.00 94.69 186 GLU A N 1
ATOM 1450 C CA . GLU A 1 186 ? -15.175 11.113 -4.730 1.00 94.69 186 GLU A CA 1
ATOM 1451 C C . GLU A 1 186 ? -14.067 10.690 -3.758 1.00 94.69 186 GLU A C 1
ATOM 1453 O O . GLU A 1 186 ? -14.308 10.196 -2.656 1.00 94.69 186 GLU A O 1
ATOM 1458 N N . ASN A 1 187 ? -12.807 10.954 -4.122 1.00 96.94 187 ASN A N 1
ATOM 1459 C CA . ASN A 1 187 ? -11.687 10.694 -3.214 1.00 96.94 187 ASN A CA 1
ATOM 1460 C C . ASN A 1 187 ? -11.785 11.521 -1.920 1.00 96.94 187 ASN A C 1
ATOM 1462 O O . ASN A 1 187 ? -11.331 11.054 -0.883 1.00 96.94 187 ASN A O 1
ATOM 1466 N N . SER A 1 188 ? -12.369 12.723 -1.968 1.00 95.62 188 SER A N 1
ATOM 1467 C CA . SER A 1 188 ? -12.609 13.627 -0.826 1.00 95.62 188 SER A CA 1
ATOM 1468 C C . SER A 1 188 ? -13.395 12.974 0.311 1.00 95.62 188 SER A C 1
ATOM 1470 O O . SER A 1 188 ? -13.199 13.337 1.471 1.00 95.62 188 SER A O 1
ATOM 1472 N N . ASP A 1 189 ? -14.245 12.000 -0.014 1.00 95.44 189 ASP A N 1
ATOM 1473 C CA . ASP A 1 189 ? -15.104 11.297 0.939 1.00 95.44 189 ASP A CA 1
ATOM 1474 C C . ASP A 1 189 ? -14.399 10.122 1.631 1.00 95.44 189 ASP A C 1
ATOM 1476 O O . ASP A 1 189 ? -14.941 9.530 2.572 1.00 95.44 189 ASP A O 1
ATOM 1480 N N . VAL A 1 190 ? -13.187 9.774 1.187 1.00 97.56 190 VAL A N 1
ATOM 1481 C CA . VAL A 1 190 ? -12.426 8.625 1.682 1.00 97.56 190 VAL A CA 1
ATOM 1482 C C . VAL A 1 190 ? -11.328 9.067 2.639 1.00 97.56 190 VAL A C 1
ATOM 1484 O O . VAL A 1 190 ? -10.471 9.875 2.284 1.00 97.56 190 VAL A O 1
ATOM 1487 N N . ARG A 1 191 ? -11.284 8.458 3.826 1.00 98.25 191 ARG A N 1
ATOM 1488 C CA . ARG A 1 191 ? -10.088 8.439 4.674 1.00 98.25 191 ARG A CA 1
ATOM 1489 C C . ARG A 1 191 ? -9.256 7.202 4.360 1.00 98.25 191 ARG A C 1
ATOM 1491 O O . ARG A 1 191 ? -9.743 6.077 4.451 1.00 98.25 191 ARG A O 1
ATOM 1498 N N . TRP A 1 192 ? -7.985 7.409 4.055 1.00 98.56 192 TRP A N 1
ATOM 1499 C CA . TRP A 1 192 ? -7.031 6.357 3.738 1.00 98.56 192 TRP A CA 1
ATOM 1500 C C . TRP A 1 192 ? -6.243 5.931 4.971 1.00 98.56 192 TRP A C 1
ATOM 1502 O O . TRP A 1 192 ? -5.733 6.757 5.729 1.00 98.56 192 TRP A O 1
ATOM 1512 N N . VAL A 1 193 ? -6.081 4.625 5.135 1.00 98.44 193 VAL A N 1
ATOM 1513 C CA . VAL A 1 193 ? -5.163 4.019 6.097 1.00 98.44 193 VAL A CA 1
ATOM 1514 C C . VAL A 1 193 ? -4.174 3.159 5.321 1.00 98.44 193 VAL A C 1
ATOM 1516 O O . VAL A 1 193 ? -4.583 2.318 4.529 1.00 98.44 193 VAL A O 1
ATOM 1519 N N . ILE A 1 194 ? -2.876 3.346 5.538 1.00 98.19 194 ILE A N 1
ATOM 1520 C CA . ILE A 1 194 ? -1.834 2.462 4.997 1.00 98.19 194 ILE A CA 1
ATOM 1521 C C . ILE A 1 194 ? -1.122 1.812 6.174 1.00 98.19 194 ILE A C 1
ATOM 1523 O O . ILE A 1 194 ? -0.597 2.517 7.042 1.00 98.19 194 ILE A O 1
ATOM 1527 N N . THR A 1 195 ? -1.092 0.481 6.209 1.00 95.62 195 THR A N 1
ATOM 1528 C CA . THR A 1 195 ? -0.340 -0.247 7.234 1.00 95.62 195 THR A CA 1
ATOM 1529 C C . THR A 1 195 ? 1.141 -0.340 6.867 1.00 95.62 195 THR A C 1
ATOM 1531 O O . THR A 1 195 ? 1.519 -0.477 5.700 1.00 95.62 195 THR A O 1
ATOM 1534 N N . VAL A 1 196 ? 2.006 -0.221 7.875 1.00 93.44 196 VAL A N 1
ATOM 1535 C CA . VAL A 1 196 ? 3.461 -0.368 7.740 1.00 93.44 196 VAL A CA 1
ATOM 1536 C C . VAL A 1 196 ? 4.049 -1.174 8.904 1.00 93.44 196 VAL A C 1
ATOM 1538 O O . VAL A 1 196 ? 3.507 -1.121 10.014 1.00 93.44 196 VAL A O 1
ATOM 1541 N N . PRO A 1 197 ? 5.197 -1.847 8.720 1.00 89.06 197 PRO A N 1
ATOM 1542 C CA . PRO A 1 197 ? 5.834 -2.597 9.797 1.00 89.06 197 PRO A CA 1
ATOM 1543 C C . PRO A 1 197 ? 6.249 -1.693 10.964 1.00 89.06 197 PRO A C 1
ATOM 1545 O O . PRO A 1 197 ? 6.794 -0.598 10.770 1.00 89.06 197 PRO A O 1
ATOM 1548 N N . ALA A 1 198 ? 6.075 -2.167 12.200 1.00 83.38 198 ALA A N 1
ATOM 1549 C CA . ALA A 1 198 ? 6.502 -1.422 13.391 1.00 83.38 198 ALA A CA 1
ATOM 1550 C C . ALA A 1 198 ? 8.026 -1.211 13.444 1.00 83.38 198 ALA A C 1
ATOM 1552 O O . ALA A 1 198 ? 8.491 -0.169 13.913 1.00 83.38 198 ALA A O 1
ATOM 1553 N N . ILE A 1 199 ? 8.798 -2.151 12.884 1.00 83.19 199 ILE A N 1
ATOM 1554 C CA . ILE A 1 199 ? 10.265 -2.101 12.818 1.00 83.19 199 ILE A CA 1
ATOM 1555 C C . ILE A 1 199 ? 10.809 -0.984 11.912 1.00 83.19 199 ILE A C 1
ATOM 1557 O O . ILE A 1 199 ? 11.998 -0.657 11.970 1.00 83.19 199 ILE A O 1
ATOM 1561 N N . TRP A 1 200 ? 9.969 -0.383 11.063 1.00 85.06 200 TRP A N 1
ATOM 1562 C CA . TRP A 1 200 ? 10.407 0.661 10.144 1.00 85.06 200 TRP A CA 1
ATOM 1563 C C . TRP A 1 200 ? 10.782 1.957 10.860 1.00 85.06 200 TRP A C 1
ATOM 1565 O O . TRP A 1 200 ? 10.062 2.481 11.716 1.00 85.06 200 TRP A O 1
ATOM 1575 N N . LYS A 1 201 ? 11.915 2.524 10.435 1.00 87.06 201 LYS A N 1
ATOM 1576 C CA . LYS A 1 201 ? 12.367 3.850 10.866 1.00 87.06 201 LYS A CA 1
ATOM 1577 C C . LYS A 1 201 ? 11.448 4.938 10.298 1.00 87.06 201 LYS A C 1
ATOM 1579 O O . LYS A 1 201 ? 10.799 4.753 9.270 1.00 87.06 201 LYS A O 1
ATOM 1584 N N . GLN A 1 202 ? 11.465 6.113 10.926 1.00 88.12 202 GLN A N 1
ATOM 1585 C CA . GLN A 1 202 ? 10.657 7.262 10.499 1.00 88.12 202 GLN A CA 1
ATOM 1586 C C . GLN A 1 202 ? 10.831 7.645 9.013 1.00 88.12 202 GLN A C 1
ATOM 1588 O O . GLN A 1 202 ? 9.808 7.916 8.387 1.00 88.12 202 GLN A O 1
ATOM 1593 N N . PRO A 1 203 ? 12.037 7.594 8.402 1.00 91.12 203 PRO A N 1
ATOM 1594 C CA . PRO A 1 203 ? 12.186 7.868 6.971 1.00 91.12 203 PRO A CA 1
ATOM 1595 C C . PRO A 1 203 ? 11.349 6.952 6.069 1.00 91.12 203 PRO A C 1
ATOM 1597 O O . PRO A 1 203 ? 10.773 7.432 5.101 1.00 91.12 203 PRO A O 1
ATOM 1600 N N . ALA A 1 204 ? 11.207 5.664 6.401 1.00 92.44 204 ALA A N 1
ATOM 1601 C CA . ALA A 1 204 ? 10.400 4.731 5.609 1.00 92.44 204 ALA A CA 1
ATOM 1602 C C . ALA A 1 204 ? 8.894 5.014 5.731 1.00 92.44 204 ALA A C 1
ATOM 1604 O O . ALA A 1 204 ? 8.164 4.947 4.746 1.00 92.44 204 ALA A O 1
ATOM 1605 N N . LYS A 1 205 ? 8.432 5.421 6.920 1.00 93.38 205 LYS A N 1
ATOM 1606 C CA . LYS A 1 205 ? 7.039 5.854 7.131 1.00 93.38 205 LYS A CA 1
ATOM 1607 C C . LYS A 1 205 ? 6.737 7.151 6.372 1.00 93.38 205 LYS A C 1
ATOM 1609 O O . LYS A 1 205 ? 5.695 7.260 5.733 1.00 93.38 205 LYS A O 1
ATOM 1614 N N . GLN A 1 206 ? 7.675 8.102 6.384 1.00 95.00 206 GLN A N 1
ATOM 1615 C CA . GLN A 1 206 ? 7.563 9.338 5.608 1.00 95.00 206 GLN A CA 1
ATOM 1616 C C . GLN A 1 206 ? 7.601 9.075 4.097 1.00 95.00 206 GLN A C 1
ATOM 1618 O O . GLN A 1 206 ? 6.864 9.710 3.349 1.00 95.00 206 GLN A O 1
ATOM 1623 N N . PHE A 1 207 ? 8.416 8.120 3.649 1.00 97.12 207 PHE A N 1
ATOM 1624 C CA . PHE A 1 207 ? 8.456 7.685 2.255 1.00 97.12 207 PHE A CA 1
ATOM 1625 C C . PHE A 1 207 ? 7.094 7.160 1.786 1.00 97.12 207 PHE A C 1
ATOM 1627 O O . PHE A 1 207 ? 6.606 7.593 0.746 1.00 97.12 207 PHE A O 1
ATOM 1634 N N . MET A 1 208 ? 6.436 6.301 2.576 1.00 97.44 208 MET A N 1
ATOM 1635 C CA . MET A 1 208 ? 5.083 5.824 2.254 1.00 97.44 208 MET A CA 1
ATOM 1636 C C . MET A 1 208 ? 4.063 6.959 2.180 1.00 97.44 208 MET A C 1
ATOM 1638 O O . MET A 1 208 ? 3.240 6.981 1.269 1.00 97.44 208 MET A O 1
ATOM 1642 N N . ARG A 1 209 ? 4.138 7.929 3.099 1.00 97.88 209 ARG A N 1
ATOM 1643 C CA . ARG A 1 209 ? 3.280 9.121 3.064 1.00 97.88 209 ARG A CA 1
ATOM 1644 C C . ARG A 1 209 ? 3.492 9.929 1.780 1.00 97.88 209 ARG A C 1
ATOM 1646 O O . ARG A 1 209 ? 2.518 10.306 1.139 1.00 97.88 209 ARG A O 1
ATOM 1653 N N . GLN A 1 210 ? 4.743 10.132 1.368 1.00 98.25 210 GLN A N 1
ATOM 1654 C CA . GLN A 1 210 ? 5.046 10.839 0.124 1.00 98.25 210 GLN A CA 1
ATOM 1655 C C . GLN A 1 210 ? 4.548 10.077 -1.112 1.00 98.25 210 GLN A C 1
ATOM 1657 O O . GLN A 1 210 ? 3.997 10.692 -2.023 1.00 98.25 210 GLN A O 1
ATOM 1662 N N . ALA A 1 211 ? 4.689 8.748 -1.133 1.00 98.44 211 ALA A N 1
ATOM 1663 C CA . ALA A 1 211 ? 4.155 7.915 -2.208 1.00 98.44 211 ALA A CA 1
ATOM 1664 C C . ALA A 1 211 ? 2.623 8.024 -2.297 1.00 98.44 211 ALA A C 1
ATOM 1666 O O . ALA A 1 211 ? 2.077 8.148 -3.388 1.00 98.44 211 ALA A O 1
ATOM 1667 N N . ALA A 1 212 ? 1.933 8.041 -1.153 1.00 98.69 212 ALA A N 1
ATOM 1668 C CA . ALA A 1 212 ? 0.482 8.195 -1.088 1.00 98.69 212 ALA A CA 1
ATOM 1669 C C . ALA A 1 212 ? 0.005 9.571 -1.577 1.00 98.69 212 ALA A C 1
ATOM 1671 O O . ALA A 1 212 ? -1.017 9.656 -2.258 1.00 98.69 212 ALA A O 1
ATOM 1672 N N . TYR A 1 213 ? 0.756 10.638 -1.284 1.00 98.56 213 TYR A N 1
ATOM 1673 C CA . TYR A 1 213 ? 0.484 11.966 -1.839 1.00 98.56 213 TYR A CA 1
ATOM 1674 C C . TYR A 1 213 ? 0.689 11.999 -3.354 1.00 98.56 213 TYR A C 1
ATOM 1676 O O . TYR A 1 213 ? -0.160 12.511 -4.076 1.00 98.56 213 TYR A O 1
ATOM 1684 N N . GLN A 1 214 ? 1.765 11.390 -3.861 1.00 98.50 214 GLN A N 1
ATOM 1685 C CA . GLN A 1 214 ? 2.006 11.302 -5.304 1.00 98.50 214 GLN A CA 1
ATOM 1686 C C . GLN A 1 214 ? 0.944 10.458 -6.032 1.00 98.50 214 GLN A C 1
ATOM 1688 O O . GLN A 1 214 ? 0.598 10.759 -7.169 1.00 98.50 214 GLN A O 1
ATOM 1693 N N . ALA A 1 215 ? 0.394 9.443 -5.368 1.00 98.50 215 ALA A N 1
ATOM 1694 C CA . ALA A 1 215 ? -0.732 8.640 -5.846 1.00 98.50 215 ALA A CA 1
ATOM 1695 C C . ALA A 1 215 ? -2.097 9.354 -5.736 1.00 98.50 215 ALA A C 1
ATOM 1697 O O . ALA A 1 215 ? -3.125 8.832 -6.175 1.00 98.50 215 ALA A O 1
ATOM 1698 N N . GLY A 1 216 ? -2.131 10.539 -5.118 1.00 98.06 216 GLY A N 1
ATOM 1699 C CA . GLY A 1 216 ? -3.338 11.334 -4.929 1.00 98.06 216 GLY A CA 1
ATOM 1700 C C . GLY A 1 216 ? -4.349 10.721 -3.961 1.00 98.06 216 GLY A C 1
ATOM 1701 O O . GLY A 1 216 ? -5.537 10.999 -4.104 1.00 98.06 216 GLY A O 1
ATOM 1702 N N . LEU A 1 217 ? -3.929 9.870 -3.016 1.00 98.38 217 LEU A N 1
ATOM 1703 C CA . LEU A 1 217 ? -4.816 9.380 -1.947 1.00 98.38 217 LEU A CA 1
ATOM 1704 C C . LEU A 1 217 ? -5.204 10.531 -1.010 1.00 98.38 217 LEU A C 1
ATOM 1706 O O . LEU A 1 217 ? -6.359 10.668 -0.624 1.00 98.38 217 LEU A O 1
ATOM 1710 N N . ALA A 1 218 ? -4.231 11.378 -0.688 1.00 97.31 218 ALA A N 1
ATOM 1711 C CA . ALA A 1 218 ? -4.375 12.569 0.140 1.00 97.31 218 ALA A CA 1
ATOM 1712 C C . ALA A 1 218 ? -3.418 13.657 -0.366 1.00 97.31 218 ALA A C 1
ATOM 1714 O O . ALA A 1 218 ? -2.648 13.422 -1.302 1.00 97.31 218 ALA A O 1
ATOM 1715 N N . SER A 1 219 ? -3.419 14.823 0.274 1.00 96.75 219 SER A N 1
ATOM 1716 C CA . S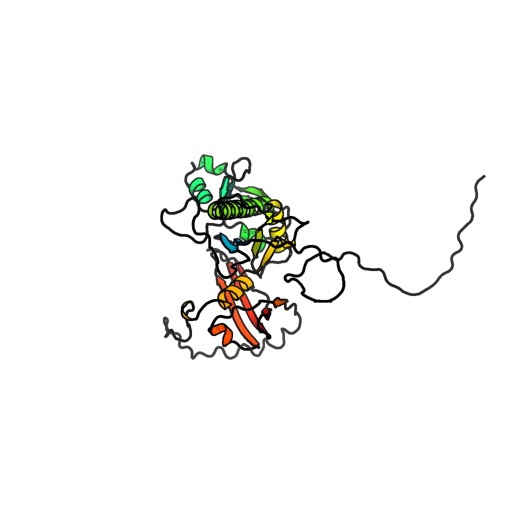ER A 1 219 ? -2.459 15.893 -0.007 1.00 96.75 219 SER A CA 1
ATOM 1717 C C . SER A 1 219 ? -1.800 16.406 1.280 1.00 96.75 219 SER A C 1
ATOM 1719 O O . SER A 1 219 ? -2.317 16.158 2.372 1.00 96.75 219 SER A O 1
ATOM 1721 N N . PRO A 1 220 ? -0.662 17.120 1.192 1.00 95.31 220 PRO A N 1
ATOM 1722 C CA . PRO A 1 220 ? -0.062 17.786 2.348 1.00 95.31 220 PRO A CA 1
ATOM 1723 C C . PRO A 1 220 ? -1.013 18.765 3.051 1.00 95.31 220 PRO A C 1
ATOM 1725 O O . PRO A 1 220 ? -0.940 18.910 4.267 1.00 95.31 220 PRO A O 1
ATOM 1728 N N . GLU A 1 221 ? -1.909 19.407 2.300 1.00 94.75 221 GLU A N 1
ATOM 1729 C CA . GLU A 1 221 ? -2.905 20.359 2.807 1.00 94.75 221 GLU A CA 1
ATOM 1730 C C . GLU A 1 221 ? -4.053 19.658 3.547 1.00 94.75 221 GLU A C 1
ATOM 1732 O O . GLU A 1 221 ? -4.661 20.256 4.431 1.00 94.75 221 GLU A O 1
ATOM 1737 N N . ASN A 1 222 ? -4.326 18.390 3.219 1.00 92.69 222 ASN A N 1
ATOM 1738 C CA . ASN A 1 222 ? -5.294 17.538 3.909 1.00 92.69 222 ASN A CA 1
ATOM 1739 C C . ASN A 1 222 ? -4.619 16.277 4.472 1.00 92.69 222 ASN A C 1
ATOM 1741 O O . ASN A 1 222 ? -4.964 15.144 4.127 1.00 92.69 222 ASN A O 1
ATOM 1745 N N . SER A 1 223 ? -3.618 16.465 5.337 1.00 92.56 223 SER A N 1
ATOM 1746 C CA . SER A 1 223 ? -2.831 15.356 5.896 1.00 92.56 223 SER A CA 1
ATOM 1747 C C . SER A 1 223 ? -3.665 14.356 6.702 1.00 92.56 223 SER A C 1
ATOM 1749 O O . SER A 1 223 ? -3.313 13.175 6.751 1.00 92.56 223 SER A O 1
ATOM 1751 N N . GLU A 1 224 ? -4.774 14.813 7.294 1.00 92.75 224 GLU A N 1
ATOM 1752 C CA . GLU A 1 224 ? -5.702 14.013 8.111 1.00 92.75 224 GLU A CA 1
ATOM 1753 C C . GLU A 1 224 ? -6.511 12.999 7.303 1.00 92.75 224 GLU A C 1
ATOM 1755 O O . GLU A 1 224 ? -7.088 12.062 7.863 1.00 92.75 224 GLU A O 1
ATOM 1760 N N . GLN A 1 225 ? -6.540 13.158 5.981 1.00 96.75 225 GLN A N 1
ATOM 1761 C CA . GLN A 1 225 ? -7.110 12.168 5.083 1.00 96.75 225 GLN A CA 1
ATOM 1762 C C . GLN A 1 225 ? -6.279 10.876 5.051 1.00 96.75 225 GLN A C 1
ATOM 1764 O O . GLN A 1 225 ? -6.819 9.830 4.702 1.00 96.75 225 GLN A O 1
ATOM 1769 N N . LEU A 1 226 ? -4.994 10.915 5.435 1.00 98.00 226 LEU A N 1
ATOM 1770 C CA . LEU A 1 226 ? -4.094 9.761 5.400 1.00 98.00 226 LEU A CA 1
ATOM 1771 C C . LEU A 1 226 ? -3.488 9.420 6.767 1.00 98.00 226 LEU A C 1
ATOM 1773 O O . LEU A 1 226 ? -2.614 10.121 7.296 1.00 98.00 226 LEU A O 1
ATOM 1777 N N . ILE A 1 227 ? -3.828 8.228 7.249 1.00 96.88 227 ILE A N 1
ATOM 1778 C CA . ILE A 1 227 ? -3.264 7.615 8.450 1.00 96.88 227 ILE A CA 1
ATOM 1779 C C . ILE A 1 227 ? -2.232 6.554 8.051 1.00 96.88 227 ILE A C 1
ATOM 1781 O O . ILE A 1 227 ? -2.504 5.661 7.252 1.00 96.88 227 ILE A O 1
ATOM 1785 N N . ILE A 1 228 ? -1.041 6.627 8.649 1.00 96.00 228 ILE A N 1
ATOM 1786 C CA . ILE A 1 228 ? -0.054 5.541 8.599 1.00 96.00 228 ILE A CA 1
ATOM 1787 C C . ILE A 1 228 ? -0.202 4.735 9.889 1.00 96.00 228 ILE A C 1
ATOM 1789 O O . ILE A 1 228 ? 0.158 5.229 10.959 1.00 96.00 228 ILE A O 1
ATOM 1793 N N . ALA A 1 229 ? -0.745 3.525 9.788 1.00 93.81 229 ALA A N 1
ATOM 1794 C CA . ALA A 1 229 ? -0.981 2.632 10.921 1.00 93.81 229 ALA A CA 1
ATOM 1795 C C . ALA A 1 229 ? 0.124 1.576 11.022 1.00 93.81 229 ALA A C 1
ATOM 1797 O O . ALA A 1 229 ? 0.678 1.157 10.006 1.00 93.81 229 ALA A O 1
ATOM 1798 N N . LEU A 1 230 ? 0.457 1.119 12.230 1.00 91.38 230 LEU A N 1
ATOM 1799 C CA . LEU A 1 230 ? 1.373 -0.012 12.367 1.00 91.38 230 LEU A CA 1
ATOM 1800 C C . LEU A 1 230 ? 0.613 -1.324 12.157 1.00 91.38 230 LEU A C 1
ATOM 1802 O O . LEU A 1 230 ? -0.442 -1.536 12.749 1.00 91.38 230 LEU A O 1
ATOM 1806 N N . GLU A 1 231 ? 1.175 -2.222 11.351 1.00 91.12 231 GLU A N 1
ATOM 1807 C CA . GLU A 1 231 ? 0.655 -3.581 11.131 1.00 91.12 231 GLU A CA 1
ATOM 1808 C C . GLU A 1 231 ? 0.310 -4.312 12.448 1.00 91.12 231 GLU A C 1
ATOM 1810 O O . GLU A 1 231 ? -0.831 -4.759 12.589 1.00 91.12 231 GLU A O 1
ATOM 1815 N N . PRO A 1 232 ? 1.197 -4.375 13.467 1.00 87.69 232 PRO A N 1
ATOM 1816 C CA . PRO A 1 232 ? 0.870 -5.073 14.710 1.00 87.69 232 PRO A CA 1
ATOM 1817 C C . PRO A 1 232 ? -0.211 -4.382 15.552 1.00 87.69 232 PRO A C 1
ATOM 1819 O O . PRO A 1 232 ? -0.933 -5.058 16.284 1.00 87.69 232 PRO A O 1
ATOM 1822 N N . GLU A 1 233 ? -0.358 -3.059 15.448 1.00 84.19 233 GLU A N 1
ATOM 1823 C CA . GLU A 1 233 ? -1.438 -2.329 16.124 1.00 84.19 233 GLU A CA 1
ATOM 1824 C C . GLU A 1 233 ? -2.780 -2.638 15.462 1.00 84.19 233 GLU A C 1
ATOM 1826 O O . GLU A 1 233 ? -3.737 -2.988 16.151 1.00 84.19 233 GLU A O 1
ATOM 1831 N N . ALA A 1 234 ? -2.834 -2.588 14.128 1.00 88.38 234 ALA A N 1
ATOM 1832 C CA . ALA A 1 234 ? -4.021 -2.952 13.362 1.00 88.38 234 ALA A CA 1
ATOM 1833 C C . ALA A 1 234 ? -4.441 -4.404 13.643 1.00 88.38 234 ALA A C 1
ATOM 1835 O O . ALA A 1 234 ? -5.610 -4.664 13.935 1.00 88.38 234 ALA A O 1
ATOM 1836 N N . ALA A 1 235 ? -3.479 -5.335 13.647 1.00 87.06 235 ALA A N 1
ATOM 1837 C CA . ALA A 1 235 ? -3.713 -6.731 14.006 1.00 87.06 235 ALA A CA 1
ATOM 1838 C C . ALA A 1 235 ? -4.244 -6.862 15.438 1.00 87.06 235 ALA A C 1
ATOM 1840 O O . ALA A 1 235 ? -5.228 -7.560 15.678 1.00 87.06 235 ALA A O 1
ATOM 1841 N N . SER A 1 236 ? -3.641 -6.150 16.392 1.00 81.75 236 SER A N 1
ATOM 1842 C CA . SER A 1 236 ? -4.090 -6.180 17.777 1.00 81.75 236 SER A CA 1
ATOM 1843 C C . SER A 1 236 ? -5.513 -5.650 17.946 1.00 81.75 236 SER A C 1
ATOM 1845 O O . SER A 1 236 ? -6.285 -6.253 18.686 1.00 81.75 236 SER A O 1
ATOM 1847 N N . ILE A 1 237 ? -5.866 -4.537 17.298 1.00 81.69 237 ILE A N 1
ATOM 1848 C CA . ILE A 1 237 ? -7.215 -3.957 17.361 1.00 81.69 237 ILE A CA 1
ATOM 1849 C C . ILE A 1 237 ? -8.229 -4.922 16.748 1.00 81.69 237 ILE A C 1
ATOM 1851 O O . ILE A 1 237 ? -9.291 -5.144 17.323 1.00 81.69 237 ILE A O 1
ATOM 1855 N N . TYR A 1 238 ? -7.895 -5.541 15.616 1.00 82.50 238 TYR A N 1
ATOM 1856 C CA . TYR A 1 238 ? -8.768 -6.524 14.986 1.00 82.50 238 TYR A CA 1
ATOM 1857 C C . TYR A 1 238 ? -8.984 -7.754 15.877 1.00 82.50 238 TYR A C 1
ATOM 1859 O O . TYR A 1 238 ? -10.123 -8.164 16.094 1.00 82.50 238 TYR A O 1
ATOM 1867 N N . CYS A 1 239 ? -7.915 -8.296 16.472 1.00 78.06 239 CYS A N 1
ATOM 1868 C CA . CYS A 1 239 ? -8.010 -9.428 17.392 1.00 78.06 239 CYS A CA 1
ATOM 1869 C C . CYS A 1 239 ? -8.896 -9.128 18.605 1.00 78.06 239 CYS A C 1
ATOM 1871 O O . CYS A 1 239 ? -9.569 -10.040 19.081 1.00 78.06 239 CYS A O 1
ATOM 1873 N N . ARG A 1 240 ? -8.955 -7.867 19.065 1.00 72.69 240 ARG A N 1
ATOM 1874 C CA . ARG A 1 240 ? -9.863 -7.430 20.142 1.00 72.69 240 ARG A CA 1
ATOM 1875 C C . ARG A 1 240 ? -11.334 -7.614 19.815 1.00 72.69 240 ARG A C 1
ATOM 1877 O O . ARG A 1 240 ? -12.117 -7.780 20.738 1.00 72.69 240 ARG A O 1
ATOM 1884 N N . LYS A 1 241 ? -11.705 -7.642 18.536 1.00 70.25 241 LYS A N 1
ATOM 1885 C CA . LYS A 1 241 ? -13.087 -7.851 18.086 1.00 70.25 241 LYS A CA 1
ATOM 1886 C C . LYS A 1 241 ? -13.438 -9.320 17.830 1.00 70.25 241 LYS A C 1
ATOM 1888 O O . LYS A 1 241 ? -14.607 -9.629 17.599 1.00 70.25 241 LYS A O 1
ATOM 1893 N N . LEU A 1 242 ? -12.455 -10.224 17.838 1.00 67.31 242 LEU A N 1
ATOM 1894 C CA . LEU A 1 242 ? -12.695 -11.639 17.561 1.00 67.31 242 LEU A CA 1
ATOM 1895 C C . LEU A 1 242 ? -13.439 -12.314 18.716 1.00 67.31 242 LEU A C 1
ATOM 1897 O O . LEU A 1 242 ? -13.201 -12.040 19.893 1.00 67.31 242 LEU A O 1
ATOM 1901 N N . ARG A 1 243 ? -14.341 -13.230 18.361 1.00 63.78 243 ARG A N 1
ATOM 1902 C CA . ARG A 1 243 ? -15.040 -14.105 19.311 1.00 63.78 243 ARG A CA 1
ATOM 1903 C C . ARG A 1 243 ? -14.221 -15.366 19.576 1.00 63.78 243 ARG A C 1
ATOM 1905 O O . ARG A 1 243 ? -13.445 -15.789 18.721 1.00 63.78 243 ARG A O 1
ATOM 1912 N N . LEU A 1 244 ? -14.473 -16.024 20.710 1.00 58.84 244 LEU A N 1
ATOM 1913 C CA . LEU A 1 244 ? -13.727 -17.207 21.161 1.00 58.84 244 LEU A CA 1
ATOM 1914 C C . LEU A 1 244 ? -13.609 -18.308 20.087 1.00 58.84 244 LEU A C 1
ATOM 1916 O O . LEU A 1 244 ? -12.532 -18.853 19.872 1.00 58.84 244 LEU A O 1
ATOM 1920 N N . HIS A 1 245 ? -14.684 -18.589 19.341 1.00 60.28 245 HIS A N 1
ATOM 1921 C CA . HIS A 1 245 ? -14.691 -19.623 18.292 1.00 60.28 245 HIS A CA 1
ATOM 1922 C C . HIS A 1 245 ? -13.810 -19.305 17.068 1.00 60.28 245 HIS A C 1
ATOM 1924 O O . HIS A 1 245 ? -13.571 -20.181 16.240 1.00 60.28 245 HIS A O 1
ATOM 1930 N N . GLN A 1 246 ? -13.357 -18.058 16.921 1.00 61.78 246 GLN A N 1
ATOM 1931 C CA . GLN A 1 246 ? -12.439 -17.628 15.861 1.00 61.78 246 GLN A CA 1
ATOM 1932 C C . GLN A 1 246 ? -10.970 -17.762 16.292 1.00 61.78 246 GLN A C 1
ATOM 1934 O O . GLN A 1 246 ? -10.071 -17.448 15.513 1.00 61.78 246 GLN A O 1
ATOM 1939 N N . MET A 1 247 ? -10.720 -18.214 17.524 1.00 60.41 247 MET A N 1
ATOM 1940 C CA . MET A 1 247 ? -9.397 -18.339 18.123 1.00 60.41 247 MET A CA 1
ATOM 1941 C C . MET A 1 247 ? -9.040 -19.812 18.338 1.00 60.41 247 MET A C 1
ATOM 1943 O O . MET A 1 247 ? -9.902 -20.669 18.526 1.00 60.41 247 MET A O 1
ATOM 1947 N N . ILE A 1 248 ? -7.743 -20.116 18.295 1.00 65.12 248 ILE A N 1
ATOM 1948 C CA . ILE A 1 248 ? -7.221 -21.460 18.558 1.00 65.12 248 ILE A CA 1
ATOM 1949 C C . ILE A 1 248 ? -6.607 -21.460 19.953 1.00 65.12 248 ILE A C 1
ATOM 1951 O O . ILE A 1 248 ? -5.620 -20.767 20.196 1.00 65.12 248 ILE A O 1
ATOM 1955 N N . GLU A 1 249 ? -7.155 -22.274 20.852 1.00 63.31 249 GLU A N 1
ATOM 1956 C CA . GLU A 1 249 ? -6.555 -22.510 22.160 1.00 63.31 249 GLU A CA 1
ATOM 1957 C C . GLU A 1 249 ? -5.309 -23.402 22.016 1.00 63.31 249 GLU A C 1
ATOM 1959 O O . GLU A 1 249 ? -5.376 -24.535 21.528 1.00 63.31 249 GLU A O 1
ATOM 1964 N N . LEU A 1 250 ? -4.149 -22.883 22.429 1.00 62.12 250 LEU A N 1
ATOM 1965 C CA . LEU A 1 250 ? -2.878 -23.615 22.379 1.00 62.12 250 LEU A CA 1
ATOM 1966 C C . LEU A 1 250 ? -2.588 -24.406 23.665 1.00 62.12 250 LEU A C 1
ATOM 1968 O O . LEU A 1 250 ? -1.795 -25.343 23.618 1.00 62.12 250 LEU A O 1
ATOM 1972 N N . SER A 1 251 ? -3.258 -24.099 24.782 1.00 59.38 251 SER A N 1
ATOM 1973 C CA . SER A 1 251 ? -3.141 -24.824 26.061 1.00 59.38 251 SER A CA 1
ATOM 1974 C C . SER A 1 251 ? -3.647 -26.270 25.998 1.00 59.38 251 SER A C 1
ATOM 1976 O O . SER A 1 251 ? -3.247 -27.087 26.823 1.00 59.38 251 SER A O 1
ATOM 1978 N N . GLY A 1 252 ? -4.490 -26.606 25.014 1.00 45.03 252 GLY A N 1
ATOM 1979 C CA . GLY A 1 252 ? -5.157 -27.910 24.916 1.00 45.03 252 GLY A CA 1
ATOM 1980 C C . GLY A 1 252 ? -4.561 -28.915 23.922 1.00 45.03 252 GLY A C 1
ATOM 1981 O O . GLY A 1 252 ? -5.035 -30.051 23.863 1.00 45.03 252 GLY A O 1
ATOM 1982 N N . LYS A 1 253 ? -3.546 -28.560 23.118 1.00 44.16 253 LYS A N 1
ATOM 1983 C CA . LYS A 1 253 ? -2.964 -29.515 22.155 1.00 44.16 253 LYS A CA 1
ATOM 1984 C C . LYS A 1 253 ? -1.875 -30.354 22.816 1.00 44.16 253 LYS A C 1
ATOM 1986 O O . LYS A 1 253 ? -0.739 -29.917 22.979 1.00 44.16 253 LYS A O 1
ATOM 1991 N N . ALA A 1 254 ? -2.250 -31.586 23.162 1.00 41.31 254 ALA A N 1
ATOM 1992 C CA . ALA A 1 254 ? -1.332 -32.656 23.521 1.00 41.31 254 ALA A CA 1
ATOM 1993 C C . ALA A 1 254 ? -0.169 -32.740 22.520 1.00 41.31 254 ALA A C 1
ATOM 1995 O O . ALA A 1 254 ? -0.364 -32.611 21.309 1.00 41.31 254 ALA A O 1
ATOM 1996 N N . ALA A 1 255 ? 1.028 -32.951 23.064 1.00 39.69 255 ALA A N 1
ATOM 1997 C CA . ALA A 1 255 ? 2.299 -33.022 22.364 1.00 39.69 255 ALA A CA 1
ATOM 1998 C C . ALA A 1 255 ? 2.208 -33.754 21.015 1.00 39.69 255 ALA A C 1
ATOM 2000 O O . ALA A 1 255 ? 2.073 -34.975 20.956 1.00 39.69 255 ALA A O 1
ATOM 2001 N N . VAL A 1 256 ? 2.373 -33.008 19.926 1.00 45.84 256 VAL A N 1
ATOM 2002 C CA . VAL A 1 256 ? 2.823 -33.571 18.655 1.00 45.84 256 VAL A CA 1
ATOM 2003 C C . VAL A 1 256 ? 4.288 -33.167 18.531 1.00 45.84 256 VAL A C 1
ATOM 2005 O O . VAL A 1 256 ? 4.594 -31.979 18.505 1.00 45.84 256 VAL A O 1
ATOM 2008 N N . ASN A 1 257 ? 5.167 -34.175 18.514 1.00 40.00 257 ASN A N 1
ATOM 2009 C CA . ASN A 1 257 ? 6.644 -34.129 18.506 1.00 40.00 257 ASN A CA 1
ATOM 2010 C C . ASN A 1 257 ? 7.379 -34.283 19.852 1.00 40.00 257 ASN A C 1
ATOM 2012 O O . ASN A 1 257 ? 8.556 -33.950 19.944 1.00 40.00 257 ASN A O 1
ATOM 2016 N N . GLY A 1 258 ? 6.752 -34.878 20.872 1.00 39.81 258 GLY A N 1
ATOM 2017 C CA . GLY A 1 258 ? 7.504 -35.499 21.977 1.00 39.81 258 GLY A CA 1
ATOM 2018 C C . GLY A 1 258 ? 8.229 -34.553 22.942 1.00 39.81 258 GLY A C 1
ATOM 2019 O O . GLY A 1 258 ? 9.022 -35.028 23.748 1.00 39.81 258 GLY A O 1
ATOM 2020 N N . TYR A 1 259 ? 7.941 -33.250 22.920 1.00 38.69 259 TYR A N 1
ATOM 2021 C CA . TYR A 1 259 ? 8.375 -32.335 23.976 1.00 38.69 259 TYR A CA 1
ATOM 2022 C C . TYR A 1 259 ? 7.282 -32.199 25.041 1.00 38.69 259 TYR A C 1
ATOM 2024 O O . TYR A 1 259 ? 6.185 -31.708 24.775 1.00 38.69 259 TYR A O 1
ATOM 2032 N N . SER A 1 260 ? 7.590 -32.671 26.250 1.00 34.34 260 SER A N 1
ATOM 2033 C CA . SER A 1 260 ? 6.780 -32.463 27.452 1.00 34.34 260 SER A CA 1
ATOM 2034 C C . SER A 1 260 ? 6.909 -31.009 27.911 1.00 34.34 260 SER A C 1
ATOM 2036 O O . SER A 1 260 ? 8.020 -30.500 28.043 1.00 34.34 260 SER A O 1
ATOM 2038 N N . GLY A 1 261 ? 5.788 -30.351 28.218 1.00 40.34 261 GLY A N 1
ATOM 2039 C CA . GLY A 1 261 ? 5.727 -28.976 28.741 1.00 40.34 261 GLY A CA 1
ATOM 2040 C C . GLY A 1 261 ? 6.282 -28.787 30.161 1.00 40.34 261 GLY A C 1
ATOM 2041 O O . GLY A 1 261 ? 5.928 -27.818 30.826 1.00 40.34 261 GLY A O 1
ATOM 2042 N N . SER A 1 262 ? 7.121 -29.706 30.645 1.00 41.38 262 SER A N 1
ATOM 2043 C CA . SER A 1 262 ? 7.735 -29.671 31.977 1.00 41.38 262 SER A CA 1
ATOM 2044 C C . SER A 1 262 ? 9.218 -29.286 31.982 1.00 41.38 262 SER A C 1
ATOM 2046 O O . SER A 1 262 ? 9.784 -29.132 33.063 1.00 41.38 262 SER A O 1
ATOM 2048 N N . ASP A 1 263 ? 9.856 -29.091 30.825 1.00 36.16 263 ASP A N 1
ATOM 2049 C CA . ASP A 1 263 ? 11.271 -28.712 30.782 1.00 36.16 263 ASP A CA 1
ATOM 2050 C C . ASP A 1 263 ? 11.433 -27.193 30.935 1.00 36.16 263 ASP A C 1
ATOM 2052 O O . ASP A 1 263 ? 11.419 -26.401 29.997 1.00 36.16 263 ASP A O 1
ATOM 2056 N N . THR A 1 264 ? 11.540 -26.809 32.203 1.00 44.09 264 THR A N 1
ATOM 2057 C CA . THR A 1 264 ? 12.005 -25.540 32.771 1.00 44.09 264 THR A CA 1
ATOM 2058 C C . THR A 1 264 ? 12.761 -24.598 31.816 1.00 44.09 264 THR A C 1
ATOM 2060 O O . THR A 1 264 ? 13.987 -24.650 31.712 1.00 44.09 264 THR A O 1
ATOM 2063 N N . VAL A 1 265 ? 12.068 -23.598 31.260 1.00 43.25 265 VAL A N 1
ATOM 2064 C CA . VAL A 1 265 ? 12.684 -22.339 30.787 1.00 43.25 265 VAL A CA 1
ATOM 2065 C C . VAL A 1 265 ? 12.725 -21.361 31.965 1.00 43.25 265 VAL A C 1
ATOM 2067 O O . VAL A 1 265 ? 12.025 -20.354 32.015 1.00 43.25 265 VAL A O 1
ATOM 2070 N N . GLY A 1 266 ? 13.492 -21.719 32.992 1.00 38.31 266 GLY A N 1
ATOM 2071 C CA . GLY A 1 266 ? 13.421 -21.082 34.308 1.00 38.31 266 GLY A CA 1
ATOM 2072 C C . GLY A 1 266 ? 14.779 -20.877 34.960 1.00 38.31 266 GLY A C 1
ATOM 2073 O O . GLY A 1 266 ? 14.929 -21.195 36.129 1.00 38.31 266 GLY A O 1
ATOM 2074 N N . ALA A 1 267 ? 15.785 -20.388 34.228 1.00 34.03 267 ALA A N 1
ATOM 2075 C CA . ALA A 1 267 ? 17.061 -19.987 34.845 1.00 34.03 267 ALA A CA 1
ATOM 2076 C C . ALA A 1 267 ? 17.837 -18.867 34.117 1.00 34.03 267 ALA A C 1
ATOM 2078 O O . ALA A 1 267 ? 18.848 -18.404 34.634 1.00 34.03 267 ALA A O 1
ATOM 2079 N N . GLY A 1 268 ? 17.382 -18.386 32.951 1.00 33.38 268 GLY A N 1
ATOM 2080 C CA . GLY A 1 268 ? 18.105 -17.360 32.175 1.00 33.38 268 GLY A CA 1
ATOM 2081 C C . GLY A 1 268 ? 17.616 -15.915 32.349 1.00 33.38 268 GLY A C 1
ATOM 2082 O O . GLY A 1 268 ? 18.304 -14.979 31.955 1.00 33.38 268 GLY A O 1
ATOM 2083 N N . PHE A 1 269 ? 16.433 -15.695 32.931 1.00 37.88 269 PHE A N 1
ATOM 2084 C CA . PHE A 1 269 ? 15.764 -14.384 32.875 1.00 37.88 269 PHE A CA 1
ATOM 2085 C C . PHE A 1 269 ? 16.105 -13.417 34.016 1.00 37.88 269 PHE A C 1
ATOM 2087 O O . PHE A 1 269 ? 15.704 -12.252 33.978 1.00 37.88 269 PHE A O 1
ATOM 2094 N N . THR A 1 270 ? 16.850 -13.859 35.029 1.00 37.00 270 THR A N 1
ATOM 2095 C CA . THR A 1 270 ? 17.172 -13.023 36.193 1.00 37.00 270 THR A CA 1
ATOM 2096 C C . THR A 1 270 ? 18.377 -12.113 35.951 1.00 37.00 270 THR A C 1
ATOM 2098 O O . THR A 1 270 ? 18.415 -11.026 36.510 1.00 37.00 270 THR A O 1
ATOM 2101 N N . GLN A 1 271 ? 19.311 -12.476 35.062 1.00 32.97 271 GLN A N 1
ATOM 2102 C CA . GLN A 1 271 ? 20.496 -11.649 34.767 1.00 32.97 271 GLN A CA 1
ATOM 2103 C C . GLN A 1 271 ? 20.247 -10.523 33.746 1.00 32.97 271 GLN A C 1
ATOM 2105 O O . GLN A 1 271 ? 21.014 -9.566 33.685 1.00 32.97 271 GLN A O 1
ATOM 2110 N N . ALA A 1 272 ? 19.155 -10.585 32.976 1.00 35.00 272 ALA A N 1
ATOM 2111 C CA . ALA A 1 272 ? 18.819 -9.563 31.978 1.00 35.00 272 ALA A CA 1
ATOM 2112 C C . ALA A 1 272 ? 18.041 -8.358 32.552 1.00 35.00 272 ALA A C 1
ATOM 2114 O O . ALA A 1 272 ? 17.821 -7.372 31.845 1.00 35.00 272 ALA A O 1
ATOM 2115 N N . LYS A 1 273 ? 17.619 -8.409 33.826 1.00 38.38 273 LYS A N 1
ATOM 2116 C CA . LYS A 1 273 ? 16.794 -7.357 34.449 1.00 38.38 273 LYS A CA 1
ATOM 2117 C C . LYS A 1 273 ? 17.579 -6.097 34.835 1.00 38.38 273 LYS A C 1
ATOM 2119 O O . LYS A 1 273 ? 17.009 -5.009 34.773 1.00 38.38 273 LYS A O 1
ATOM 2124 N N . GLU A 1 274 ? 18.873 -6.194 35.135 1.00 35.09 274 GLU A N 1
ATOM 2125 C CA . GLU A 1 274 ? 19.668 -5.032 35.564 1.00 35.09 274 GLU A CA 1
ATOM 2126 C C . GLU A 1 274 ? 20.206 -4.159 34.409 1.00 35.09 274 GLU A C 1
ATOM 2128 O O . GLU A 1 274 ? 20.450 -2.968 34.610 1.00 35.09 274 GLU A O 1
ATOM 2133 N N . HIS A 1 275 ? 20.349 -4.686 33.186 1.00 34.22 275 HIS A N 1
ATOM 2134 C CA . HIS A 1 275 ? 21.006 -3.959 32.082 1.00 34.22 275 HIS A CA 1
ATOM 2135 C C . HIS A 1 275 ? 20.057 -3.162 31.160 1.00 34.22 275 HIS A C 1
ATOM 2137 O O . HIS A 1 275 ? 20.512 -2.318 30.388 1.00 34.22 275 HIS A O 1
ATOM 2143 N N . ILE A 1 276 ? 18.735 -3.348 31.268 1.00 39.81 276 ILE A N 1
ATOM 2144 C CA . ILE A 1 276 ? 17.722 -2.743 30.374 1.00 39.81 276 ILE A CA 1
ATOM 2145 C C . ILE A 1 276 ? 16.941 -1.637 31.107 1.00 39.81 276 ILE A C 1
ATOM 2147 O O . ILE A 1 276 ? 15.715 -1.565 31.092 1.00 39.81 276 ILE A O 1
ATOM 2151 N N . ARG A 1 277 ? 17.657 -0.749 31.805 1.00 36.72 277 ARG A N 1
ATOM 2152 C CA . ARG A 1 277 ? 17.060 0.427 32.473 1.00 36.72 277 ARG A CA 1
ATOM 2153 C C . ARG A 1 277 ? 17.475 1.763 31.844 1.00 36.72 277 ARG A C 1
ATOM 2155 O O . ARG A 1 277 ? 17.155 2.821 32.377 1.00 36.72 277 ARG A O 1
ATOM 2162 N N . ARG A 1 278 ? 18.157 1.736 30.691 1.00 35.28 278 ARG A N 1
ATOM 2163 C CA . ARG A 1 278 ? 18.658 2.934 29.991 1.00 35.28 278 ARG A CA 1
ATOM 2164 C C . ARG A 1 278 ? 18.373 2.908 28.487 1.00 35.28 278 ARG A C 1
ATOM 2166 O O . ARG A 1 278 ? 19.295 2.903 27.688 1.00 35.28 278 ARG A O 1
ATOM 2173 N N . ASN A 1 279 ? 17.102 2.851 28.104 1.00 37.06 279 ASN A N 1
ATOM 2174 C CA . ASN A 1 279 ? 16.589 3.497 26.887 1.00 37.06 279 ASN A CA 1
ATOM 2175 C C . ASN A 1 279 ? 15.091 3.221 26.785 1.00 37.06 279 ASN A C 1
ATOM 2177 O O . ASN A 1 279 ? 14.677 2.128 26.409 1.00 37.06 279 ASN A O 1
ATOM 2181 N N . ARG A 1 280 ? 14.267 4.198 27.167 1.00 37.50 280 ARG A N 1
ATOM 2182 C CA . ARG A 1 280 ? 12.808 4.097 27.094 1.00 37.50 280 ARG A CA 1
ATOM 2183 C C . ARG A 1 280 ? 12.278 5.201 26.189 1.00 37.50 280 ARG A C 1
ATOM 2185 O O . ARG A 1 280 ? 12.209 6.353 26.598 1.00 37.50 280 ARG A O 1
ATOM 2192 N N . GLN A 1 281 ? 11.866 4.819 24.988 1.00 36.16 281 GLN A N 1
ATOM 2193 C CA . GLN A 1 281 ? 10.785 5.488 24.272 1.00 36.16 281 GLN A CA 1
ATOM 2194 C C . GLN A 1 281 ? 9.657 4.456 24.175 1.00 36.16 281 GLN A C 1
ATOM 2196 O O . GLN A 1 281 ? 9.674 3.607 23.295 1.00 36.16 281 GLN A O 1
ATOM 2201 N N . SER A 1 282 ? 8.741 4.453 25.145 1.00 40.00 282 SER A N 1
ATOM 2202 C CA . SER A 1 282 ? 7.508 3.654 25.076 1.00 40.00 282 SER A CA 1
ATOM 2203 C C . SER A 1 282 ? 6.404 4.541 24.511 1.00 40.00 282 SER A C 1
ATOM 2205 O O . SER A 1 282 ? 6.249 5.667 24.984 1.00 40.00 282 SER A O 1
ATOM 2207 N N . ARG A 1 283 ? 5.653 4.050 23.521 1.00 44.25 283 ARG A N 1
ATOM 2208 C CA . ARG A 1 283 ? 4.483 4.740 22.959 1.00 44.25 283 ARG A CA 1
ATOM 2209 C C . ARG A 1 283 ? 3.201 4.117 23.514 1.00 44.25 283 ARG A C 1
ATOM 2211 O O . ARG A 1 283 ? 3.169 2.914 23.770 1.00 44.25 283 ARG A O 1
ATOM 2218 N N . THR A 1 284 ? 2.196 4.956 23.743 1.00 37.41 284 THR A N 1
ATOM 2219 C CA . THR A 1 284 ? 0.870 4.571 24.240 1.00 37.41 284 THR A CA 1
ATOM 2220 C C . THR A 1 284 ? -0.154 5.062 23.223 1.00 37.41 284 THR A C 1
ATOM 2222 O O . THR A 1 284 ? -0.073 6.220 22.817 1.00 37.41 284 THR A O 1
ATOM 2225 N N . PHE A 1 285 ? -1.098 4.214 22.830 1.00 42.72 285 PHE A N 1
ATOM 2226 C CA . PHE A 1 285 ? -2.145 4.535 21.844 1.00 42.72 285 PHE A CA 1
ATOM 2227 C C . PHE A 1 285 ? -3.531 4.395 22.475 1.00 42.72 285 PHE A C 1
ATOM 2229 O O . PHE A 1 285 ? -3.612 3.798 23.537 1.00 42.72 285 PHE A O 1
ATOM 2236 N N . LEU A 1 286 ? -4.586 4.968 21.893 1.00 37.66 286 LEU A N 1
ATOM 2237 C CA . LEU A 1 286 ? -5.979 4.868 22.363 1.00 37.66 286 LEU A CA 1
ATOM 2238 C C . LEU A 1 286 ? -6.800 4.019 21.385 1.00 37.66 286 LEU A C 1
ATOM 2240 O O . LEU A 1 286 ? -6.656 4.175 20.176 1.00 37.66 286 LEU A O 1
ATOM 2244 N N . VAL A 1 287 ? -7.668 3.147 21.898 1.00 45.97 287 VAL A N 1
ATOM 2245 C CA . VAL A 1 287 ? -8.575 2.290 21.119 1.00 45.97 287 VAL A CA 1
ATOM 2246 C C . VAL A 1 287 ? -9.920 2.246 21.839 1.00 45.97 287 VAL A C 1
ATOM 2248 O O . VAL A 1 287 ? -9.997 1.687 22.929 1.00 45.97 287 VAL A O 1
ATOM 2251 N N . GLU A 1 288 ? -10.967 2.813 21.243 1.00 43.16 288 GLU A N 1
ATOM 2252 C CA . GLU A 1 288 ? -12.321 2.809 21.814 1.00 43.16 288 GLU A CA 1
ATOM 2253 C C . GLU A 1 288 ? -13.129 1.537 21.471 1.00 43.16 288 GLU A C 1
ATOM 2255 O O . GLU A 1 288 ? -12.761 0.732 20.613 1.00 43.16 288 GLU A O 1
ATOM 2260 N N . ASN A 1 289 ? -14.210 1.345 22.229 1.00 47.53 289 ASN A N 1
ATOM 2261 C CA . ASN A 1 289 ? -14.784 0.070 22.662 1.00 47.53 289 ASN A CA 1
ATOM 2262 C C . ASN A 1 289 ? -15.552 -0.750 21.612 1.00 47.53 289 ASN A C 1
ATOM 2264 O O . ASN A 1 289 ? -16.704 -0.452 21.310 1.00 47.53 289 ASN A O 1
ATOM 2268 N N . VAL A 1 290 ? -14.969 -1.892 21.227 1.00 49.50 290 VAL A N 1
ATOM 2269 C CA . VAL A 1 290 ? -15.664 -3.180 21.028 1.00 49.50 290 VAL A CA 1
ATOM 2270 C C . VAL A 1 290 ? -14.707 -4.274 21.509 1.00 49.50 290 VAL A C 1
ATOM 2272 O O . VAL A 1 290 ? -13.662 -4.495 20.897 1.00 49.50 290 VAL A O 1
ATOM 2275 N N . ILE A 1 291 ? -15.020 -4.916 22.635 1.00 56.03 291 ILE A N 1
ATOM 2276 C CA . ILE A 1 291 ? -14.163 -5.924 23.272 1.00 56.03 291 ILE A CA 1
ATOM 2277 C C . ILE A 1 291 ? -14.840 -7.292 23.130 1.00 56.03 291 ILE A C 1
ATOM 2279 O O . ILE A 1 291 ? -15.977 -7.474 23.557 1.00 56.03 291 ILE A O 1
ATOM 2283 N N . GLY A 1 292 ? -14.165 -8.239 22.482 1.00 58.06 292 GLY A N 1
ATOM 2284 C CA . GLY A 1 292 ? -14.572 -9.641 22.390 1.00 58.06 292 GLY A CA 1
ATOM 2285 C C . GLY A 1 292 ? -14.378 -10.381 23.717 1.00 58.06 292 GLY A C 1
ATOM 2286 O O . GLY A 1 292 ? -13.598 -9.951 24.560 1.00 58.06 292 GLY A O 1
ATOM 2287 N N . GLU A 1 293 ? -15.061 -11.515 23.888 1.00 58.44 293 GLU A N 1
ATOM 2288 C CA . GLU A 1 293 ? -15.206 -12.241 25.170 1.00 58.44 293 GLU A CA 1
ATOM 2289 C C . GLU A 1 293 ? -13.884 -12.544 25.907 1.00 58.44 293 GLU A C 1
ATOM 2291 O O . GLU A 1 293 ? -13.822 -12.396 27.121 1.00 58.44 293 GLU A O 1
ATOM 2296 N N . ILE A 1 294 ? -12.796 -12.892 25.208 1.00 59.94 294 ILE A N 1
ATOM 2297 C CA . ILE A 1 294 ? -11.479 -13.099 25.851 1.00 59.94 294 ILE A CA 1
ATOM 2298 C C . ILE A 1 294 ? -10.860 -11.780 26.312 1.00 59.94 294 ILE A C 1
ATOM 2300 O O . ILE A 1 294 ? -10.210 -11.706 27.347 1.00 59.94 294 ILE A O 1
ATOM 2304 N N . TRP A 1 295 ? -11.024 -10.714 25.534 1.00 63.62 295 TRP A N 1
ATOM 2305 C CA . TRP A 1 295 ? -10.393 -9.439 25.853 1.00 63.62 295 TRP A CA 1
ATOM 2306 C C . TRP A 1 295 ? -11.060 -8.741 27.034 1.00 63.62 295 TRP A C 1
ATOM 2308 O O . TRP A 1 295 ? -10.422 -7.885 27.639 1.00 63.62 295 TRP A O 1
ATOM 2318 N N . SER A 1 296 ? -12.293 -9.125 27.381 1.00 63.16 296 SER A N 1
ATOM 2319 C CA . SER A 1 296 ? -12.923 -8.744 28.648 1.00 63.16 296 SER A CA 1
ATOM 2320 C C . SER A 1 296 ? -12.368 -9.499 29.859 1.00 63.16 296 SER A C 1
ATOM 2322 O O . SER A 1 296 ? -12.603 -9.068 30.982 1.00 63.16 296 SER A O 1
ATOM 2324 N N . GLU A 1 297 ? -11.637 -10.599 29.656 1.00 65.62 297 GLU A N 1
ATOM 2325 C CA . GLU A 1 297 ? -10.975 -11.350 30.734 1.00 65.62 297 GLU A CA 1
ATOM 2326 C C . GLU A 1 297 ? -9.545 -10.863 31.007 1.00 65.62 297 GLU A C 1
ATOM 2328 O O . GLU A 1 297 ? -8.951 -11.256 32.007 1.00 65.62 297 GLU A O 1
ATOM 2333 N N . LEU A 1 298 ? -8.977 -10.026 30.131 1.00 68.50 298 LEU A N 1
ATOM 2334 C CA . LEU A 1 298 ? -7.613 -9.527 30.287 1.00 68.50 298 LEU A CA 1
ATOM 2335 C C . LEU A 1 298 ? -7.561 -8.324 31.234 1.00 68.50 298 LEU A C 1
ATOM 2337 O O . LEU A 1 298 ? -8.318 -7.362 31.094 1.00 68.50 298 LEU A O 1
ATOM 2341 N N . GLU A 1 299 ? -6.605 -8.348 32.156 1.00 68.38 299 GLU A N 1
ATOM 2342 C CA . GLU A 1 299 ? -6.450 -7.345 33.207 1.00 68.38 299 GLU A CA 1
ATOM 2343 C C . GLU A 1 299 ? -5.329 -6.336 32.896 1.00 68.38 299 GLU A C 1
ATOM 2345 O O . GLU A 1 299 ? -4.450 -6.547 32.049 1.00 68.38 299 GLU A O 1
ATOM 2350 N N . GLU A 1 300 ? -5.324 -5.196 33.602 1.00 75.31 300 GLU A N 1
ATOM 2351 C CA . GLU A 1 300 ? -4.202 -4.260 33.517 1.00 75.31 300 GLU A CA 1
ATOM 2352 C C . GLU A 1 300 ? -2.889 -4.970 33.862 1.00 75.31 300 GLU A C 1
ATOM 2354 O O . GLU A 1 300 ? -2.711 -5.534 34.938 1.00 75.31 300 GLU A O 1
ATOM 2359 N N . GLY A 1 301 ? -1.919 -4.863 32.958 1.00 73.94 301 GLY A N 1
ATOM 2360 C CA . GLY A 1 301 ? -0.608 -5.466 33.137 1.00 73.94 301 GLY A CA 1
ATOM 2361 C C . GLY A 1 301 ? -0.399 -6.759 32.357 1.00 73.94 301 GLY A C 1
ATOM 2362 O O . GLY A 1 301 ? 0.776 -7.102 32.153 1.00 73.94 301 GLY A O 1
ATOM 2363 N N . ASP A 1 302 ? -1.467 -7.386 31.853 1.00 79.19 302 ASP A N 1
ATOM 2364 C CA . ASP A 1 302 ? -1.385 -8.542 30.964 1.00 79.19 302 ASP A CA 1
ATOM 2365 C C . ASP A 1 302 ? -0.605 -8.220 29.699 1.00 79.19 302 ASP A C 1
ATOM 2367 O O . ASP A 1 302 ? -0.583 -7.086 29.205 1.00 79.19 302 ASP A O 1
ATOM 2371 N N . LYS A 1 303 ? 0.098 -9.234 29.195 1.00 82.50 303 LYS A N 1
ATOM 2372 C CA . LYS A 1 303 ? 1.013 -9.099 28.065 1.00 82.50 303 LYS A CA 1
ATOM 2373 C C . LYS A 1 303 ? 0.683 -10.119 27.006 1.00 82.50 303 LYS A C 1
ATOM 2375 O O . LYS A 1 303 ? 0.466 -11.287 27.309 1.00 82.50 303 LYS A O 1
ATOM 2380 N N . TYR A 1 304 ? 0.770 -9.687 25.763 1.00 81.25 304 TYR A N 1
ATOM 2381 C CA . TYR A 1 304 ? 0.635 -10.561 24.613 1.00 81.25 304 TYR A CA 1
ATOM 2382 C C . TYR A 1 304 ? 1.663 -10.184 23.554 1.00 81.25 304 TYR A C 1
ATOM 2384 O O . TYR A 1 304 ? 2.245 -9.094 23.564 1.00 81.25 304 TYR A O 1
ATOM 2392 N N . VAL A 1 305 ? 1.906 -11.125 22.650 1.00 85.12 305 VAL A N 1
ATOM 2393 C CA . VAL A 1 305 ? 2.824 -10.957 21.529 1.00 85.12 305 VAL A CA 1
ATOM 2394 C C . VAL A 1 305 ? 2.009 -11.006 20.250 1.00 85.12 305 VAL A C 1
ATOM 2396 O O . VAL A 1 305 ? 1.207 -11.918 20.065 1.00 85.12 305 VAL A O 1
ATOM 2399 N N . VAL A 1 306 ? 2.220 -10.034 19.369 1.00 84.94 306 VAL A N 1
ATOM 2400 C CA . VAL A 1 306 ? 1.776 -10.125 17.979 1.00 84.94 306 VAL A CA 1
ATOM 2401 C C . VAL A 1 306 ? 2.952 -10.666 17.182 1.00 84.94 306 VAL A C 1
ATOM 2403 O O . VAL A 1 306 ? 4.029 -10.065 17.184 1.00 84.94 306 VAL A O 1
ATOM 2406 N N . VAL A 1 307 ? 2.739 -11.821 16.556 1.00 86.75 307 VAL A N 1
ATOM 2407 C CA . VAL A 1 307 ? 3.694 -12.468 15.656 1.00 86.75 307 VAL A CA 1
ATOM 2408 C C . VAL A 1 307 ? 3.125 -12.355 14.250 1.00 86.75 307 VAL A C 1
ATOM 2410 O O . VAL A 1 307 ? 2.183 -13.067 13.907 1.00 86.75 307 VAL A O 1
ATOM 2413 N N . ASP A 1 308 ? 3.672 -11.440 13.457 1.00 85.38 308 ASP A N 1
ATOM 2414 C CA . ASP A 1 308 ? 3.381 -11.352 12.031 1.00 85.38 308 ASP A CA 1
ATOM 2415 C C . ASP A 1 308 ? 4.395 -12.216 11.280 1.00 85.38 308 ASP A C 1
ATOM 2417 O O . ASP A 1 308 ? 5.603 -12.074 11.456 1.00 85.38 308 ASP A O 1
ATOM 2421 N N . SER A 1 309 ? 3.908 -13.179 10.506 1.00 84.50 309 SER A N 1
ATOM 2422 C CA . SER A 1 309 ? 4.727 -14.098 9.714 1.00 84.50 309 SER A CA 1
ATOM 2423 C C . SER A 1 309 ? 4.260 -14.049 8.268 1.00 84.50 309 SER A C 1
ATOM 2425 O O . SER A 1 309 ? 3.492 -14.895 7.807 1.00 84.50 309 SER A O 1
ATOM 2427 N N . GLY A 1 310 ? 4.699 -13.005 7.570 1.00 80.31 310 GLY A N 1
ATOM 2428 C CA . GLY A 1 310 ? 4.406 -12.783 6.162 1.00 80.31 310 GLY A CA 1
ATOM 2429 C C . GLY A 1 310 ? 5.344 -13.556 5.231 1.00 80.31 310 GLY A C 1
ATOM 2430 O O . GLY A 1 310 ? 6.315 -14.184 5.643 1.00 80.31 310 GLY A O 1
ATOM 2431 N N . GLY A 1 311 ? 5.098 -13.458 3.922 1.00 75.69 311 GLY A N 1
ATOM 2432 C CA . GLY A 1 311 ? 5.892 -14.159 2.900 1.00 75.69 311 GLY A CA 1
ATOM 2433 C C . GLY A 1 311 ? 7.309 -13.611 2.657 1.00 75.69 311 GLY A C 1
ATOM 2434 O O . GLY A 1 311 ? 7.969 -14.039 1.711 1.00 75.69 311 GLY A O 1
ATOM 2435 N N . GLY A 1 312 ? 7.772 -12.643 3.452 1.00 74.38 312 GLY A N 1
ATOM 2436 C CA . GLY A 1 312 ? 9.122 -12.076 3.335 1.00 74.38 312 GLY A CA 1
ATOM 2437 C C . GLY A 1 312 ? 9.691 -11.457 4.614 1.00 74.38 312 GLY A C 1
ATOM 2438 O O . GLY A 1 312 ? 10.871 -11.113 4.637 1.00 74.38 312 GLY A O 1
ATOM 2439 N N . THR A 1 313 ? 8.890 -11.320 5.673 1.00 80.31 313 THR A N 1
ATOM 2440 C CA . THR A 1 313 ? 9.331 -10.830 6.985 1.00 80.31 313 THR A CA 1
ATOM 2441 C C . THR A 1 313 ? 8.636 -11.609 8.092 1.00 80.31 313 THR A C 1
ATOM 2443 O O . THR A 1 313 ? 7.505 -12.071 7.922 1.00 80.31 313 THR A O 1
ATOM 2446 N N . VAL A 1 314 ? 9.326 -11.755 9.221 1.00 83.69 314 VAL A N 1
ATOM 2447 C CA . VAL A 1 314 ? 8.706 -12.138 10.491 1.00 83.69 314 VAL A CA 1
ATOM 2448 C C . VAL A 1 314 ? 8.955 -11.013 11.474 1.00 83.69 314 VAL A C 1
ATOM 2450 O O . VAL A 1 314 ? 10.110 -10.680 11.734 1.00 83.69 314 VAL A O 1
ATOM 2453 N N . ASP A 1 315 ? 7.881 -10.445 12.008 1.00 82.81 315 ASP A N 1
ATOM 2454 C CA . ASP A 1 315 ? 7.898 -9.292 12.896 1.00 82.81 315 ASP A CA 1
ATOM 2455 C C . ASP A 1 315 ? 7.217 -9.645 14.223 1.00 82.81 315 ASP A C 1
ATOM 2457 O O . ASP A 1 315 ? 6.086 -10.128 14.267 1.00 82.81 315 ASP A O 1
ATOM 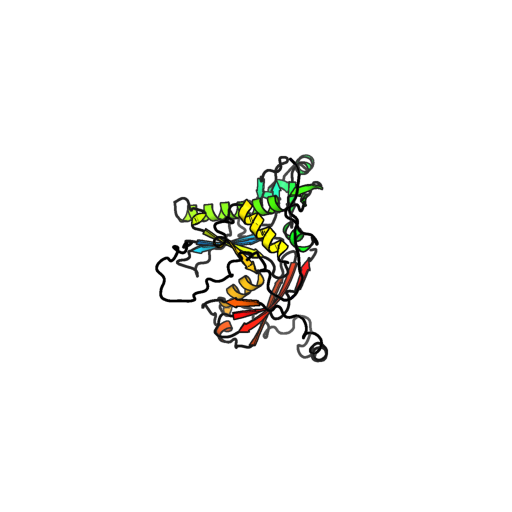2461 N N . LEU A 1 316 ? 7.918 -9.401 15.331 1.00 84.44 316 LEU A N 1
ATOM 2462 C CA . LEU A 1 316 ? 7.419 -9.628 16.682 1.00 84.44 316 LEU A CA 1
ATOM 2463 C C . LEU A 1 316 ? 7.297 -8.304 17.425 1.00 84.44 316 LEU A C 1
ATOM 2465 O O . LEU A 1 316 ? 8.243 -7.513 17.503 1.00 84.44 316 LEU A O 1
ATOM 2469 N N . THR A 1 317 ? 6.139 -8.103 18.044 1.00 82.50 317 THR A N 1
ATOM 2470 C CA . THR A 1 317 ? 5.891 -6.987 18.961 1.00 82.50 317 THR A CA 1
ATOM 2471 C C . THR A 1 317 ? 5.231 -7.483 20.231 1.00 82.50 317 THR A C 1
ATOM 2473 O O . THR A 1 317 ? 4.380 -8.369 20.206 1.00 82.50 317 THR A O 1
ATOM 2476 N N . VAL A 1 318 ? 5.634 -6.916 21.366 1.00 82.19 318 VAL A N 1
ATOM 2477 C CA . VAL A 1 318 ? 5.088 -7.280 22.675 1.00 82.19 318 VAL A CA 1
ATOM 2478 C C . VAL A 1 318 ? 4.331 -6.093 23.226 1.00 82.19 318 VAL A C 1
ATOM 2480 O O . VAL A 1 318 ? 4.893 -5.006 23.393 1.00 82.19 318 VAL A O 1
ATOM 2483 N N . HIS A 1 319 ? 3.080 -6.333 23.568 1.00 80.00 319 HIS A N 1
ATOM 2484 C CA . HIS A 1 319 ? 2.176 -5.325 24.079 1.00 80.00 319 HIS A CA 1
ATOM 2485 C C . HIS A 1 319 ? 1.793 -5.639 25.517 1.00 80.00 319 HIS A C 1
ATOM 2487 O O . HIS A 1 319 ? 1.786 -6.795 25.940 1.00 80.00 319 HIS A O 1
ATOM 2493 N N . GLN A 1 320 ? 1.497 -4.586 26.269 1.00 78.69 320 GLN A N 1
ATOM 2494 C CA . GLN A 1 320 ? 0.906 -4.658 27.595 1.00 78.69 320 GLN A CA 1
ATOM 2495 C C . GLN A 1 320 ? -0.399 -3.877 27.622 1.00 78.69 320 GLN A C 1
ATOM 2497 O O . GLN A 1 320 ? -0.446 -2.739 27.141 1.00 78.69 320 GLN A O 1
ATOM 2502 N N . ILE A 1 321 ? -1.414 -4.476 28.233 1.00 73.62 321 ILE A N 1
ATOM 2503 C CA . ILE A 1 321 ? -2.725 -3.869 28.433 1.00 73.62 321 ILE A CA 1
ATOM 2504 C C . ILE A 1 321 ? -2.635 -2.819 29.536 1.00 73.62 321 ILE A C 1
ATOM 2506 O O . ILE A 1 321 ? -2.051 -3.055 30.599 1.00 73.62 321 ILE A O 1
ATOM 2510 N N . ARG A 1 322 ? -3.196 -1.640 29.264 1.00 68.94 322 ARG A N 1
ATOM 2511 C CA . ARG A 1 322 ? -3.389 -0.567 30.239 1.00 68.94 322 ARG A CA 1
ATOM 2512 C C . ARG A 1 322 ? -4.854 -0.176 30.318 1.00 68.94 322 ARG A C 1
ATOM 2514 O O . ARG A 1 322 ? -5.515 -0.063 29.285 1.00 68.94 322 ARG A O 1
ATOM 2521 N N . LEU A 1 323 ? -5.305 0.065 31.546 1.00 59.28 323 LEU A N 1
ATOM 2522 C CA . LEU A 1 323 ? -6.634 0.575 31.849 1.00 59.28 323 LEU A CA 1
ATOM 2523 C C . LEU A 1 323 ? -6.615 2.108 32.047 1.00 59.28 323 LEU A C 1
ATOM 2525 O O . LEU A 1 323 ? -5.567 2.663 32.396 1.00 59.28 323 LEU A O 1
ATOM 2529 N N . PRO A 1 324 ? -7.754 2.800 31.833 1.00 53.09 324 PRO A N 1
ATOM 2530 C CA . PRO A 1 324 ? -9.024 2.260 31.328 1.00 53.09 324 PRO A CA 1
ATOM 2531 C C . PRO A 1 324 ? -8.906 1.758 29.878 1.00 53.09 324 PRO A C 1
ATOM 2533 O O . PRO A 1 324 ? -8.015 2.171 29.135 1.00 53.09 324 PRO A O 1
ATOM 2536 N N . GLU A 1 325 ? -9.738 0.769 29.548 1.00 56.06 325 GLU A N 1
ATOM 2537 C CA . GLU A 1 325 ? -9.686 -0.059 28.338 1.00 56.06 325 GLU A CA 1
ATOM 2538 C C . GLU A 1 325 ? -9.449 0.777 27.076 1.00 56.06 325 GLU A C 1
ATOM 2540 O O . GLU A 1 325 ? -10.239 1.646 26.728 1.00 56.06 325 GLU A O 1
ATOM 2545 N N . GLY A 1 326 ? -8.339 0.511 26.386 1.00 52.44 326 GLY A N 1
ATOM 2546 C CA . GLY A 1 326 ? -8.013 1.196 25.135 1.00 52.44 326 GLY A CA 1
ATOM 2547 C C . GLY A 1 326 ? -6.538 1.496 24.942 1.00 52.44 326 GLY A C 1
ATOM 2548 O O . GLY A 1 326 ? -6.114 1.727 23.813 1.00 52.44 326 GLY A O 1
ATOM 2549 N N . HIS A 1 327 ? -5.736 1.434 26.007 1.00 53.97 327 HIS A N 1
ATOM 2550 C CA . HIS A 1 327 ? -4.327 1.775 25.920 1.00 53.97 327 HIS A CA 1
ATOM 2551 C C . HIS A 1 327 ? -3.407 0.578 25.680 1.00 53.97 327 HIS A C 1
ATOM 2553 O O . HIS A 1 327 ? -3.166 -0.234 26.572 1.00 53.97 327 HIS A O 1
ATOM 2559 N N . LEU A 1 328 ? -2.828 0.509 24.478 1.00 62.34 328 LEU A N 1
ATOM 2560 C CA . LEU A 1 328 ? -1.758 -0.436 24.162 1.00 62.34 328 LEU A CA 1
ATOM 2561 C C . LEU A 1 328 ? -0.405 0.211 24.411 1.00 62.34 328 LEU A C 1
ATOM 2563 O O . LEU A 1 328 ? -0.107 1.285 23.883 1.00 62.34 328 LEU A O 1
ATOM 2567 N N . LYS A 1 329 ? 0.423 -0.459 25.214 1.00 64.25 329 LYS A N 1
ATOM 2568 C CA . LYS A 1 329 ? 1.818 -0.079 25.406 1.00 64.25 329 LYS A CA 1
ATOM 2569 C C . LYS A 1 329 ? 2.733 -1.110 24.766 1.00 64.25 329 LYS A C 1
ATOM 2571 O O . LYS A 1 329 ? 2.820 -2.234 25.255 1.00 64.25 329 LYS A O 1
ATOM 2576 N N . GLU A 1 330 ? 3.489 -0.695 23.754 1.00 63.50 330 GLU A N 1
ATOM 2577 C CA . GLU A 1 330 ? 4.629 -1.475 23.267 1.00 63.50 330 GLU A CA 1
ATOM 2578 C C . GLU A 1 330 ? 5.693 -1.552 24.381 1.00 63.50 330 GLU A C 1
ATOM 2580 O O . GLU A 1 330 ? 6.170 -0.533 24.904 1.00 63.50 330 GLU A O 1
ATOM 2585 N N . LEU A 1 331 ? 6.028 -2.774 24.805 1.00 57.59 331 LEU A N 1
ATOM 2586 C CA . LEU A 1 331 ? 6.981 -3.019 25.891 1.00 57.59 331 LEU A CA 1
ATOM 2587 C C . LEU A 1 331 ? 8.430 -3.041 25.414 1.00 57.59 331 LEU A C 1
ATOM 2589 O O . LEU A 1 331 ? 9.317 -2.575 26.136 1.00 57.59 331 LEU A O 1
ATOM 2593 N N . TYR A 1 332 ? 8.654 -3.585 24.223 1.00 66.44 332 TYR A N 1
ATOM 2594 C CA . TYR A 1 332 ? 9.967 -3.763 23.623 1.00 66.44 332 TYR A CA 1
ATOM 2595 C C . TYR A 1 332 ? 9.923 -3.270 22.191 1.00 66.44 332 TYR A C 1
ATOM 2597 O O . TYR A 1 332 ? 8.928 -3.484 21.505 1.00 66.44 332 TYR A O 1
ATOM 2605 N N . LYS A 1 333 ? 11.032 -2.672 21.750 1.00 64.12 333 LYS A N 1
ATOM 2606 C CA . LYS A 1 333 ? 11.206 -2.297 20.352 1.00 64.12 333 LYS A CA 1
ATOM 2607 C C . LYS A 1 333 ? 10.923 -3.518 19.480 1.00 64.12 333 LYS A C 1
ATOM 2609 O O . LYS A 1 333 ? 11.529 -4.564 19.712 1.00 64.12 333 LYS A O 1
ATOM 2614 N N . ALA A 1 334 ? 10.042 -3.350 18.500 1.00 68.44 334 ALA A N 1
ATOM 2615 C CA . ALA A 1 334 ? 9.746 -4.370 17.506 1.00 68.44 334 ALA A CA 1
ATOM 2616 C C . ALA A 1 334 ? 11.037 -4.995 16.941 1.00 68.44 334 ALA A C 1
ATOM 2618 O O . ALA A 1 334 ? 12.012 -4.283 16.658 1.00 68.44 334 ALA A O 1
ATOM 2619 N N . THR A 1 335 ? 11.036 -6.314 16.769 1.00 61.59 335 THR A N 1
ATOM 2620 C CA . THR A 1 335 ? 12.142 -7.066 16.162 1.00 61.59 335 THR A CA 1
ATOM 2621 C C . THR A 1 335 ? 11.621 -7.864 14.988 1.00 61.59 335 THR A C 1
ATOM 2623 O O . THR A 1 335 ? 10.601 -8.533 15.121 1.00 61.59 335 THR A O 1
ATOM 2626 N N . GLY A 1 336 ? 12.344 -7.840 13.878 1.00 62.44 336 GLY A N 1
ATOM 2627 C CA . GLY A 1 336 ? 12.009 -8.641 12.718 1.00 62.44 336 GLY A CA 1
ATOM 2628 C C . GLY A 1 336 ? 13.170 -8.718 11.748 1.00 62.44 336 GLY A C 1
ATOM 2629 O O . GLY A 1 336 ? 14.060 -7.861 11.764 1.00 62.44 336 GLY A O 1
ATOM 2630 N N . GLU A 1 337 ? 13.169 -9.771 10.941 1.00 64.31 337 GLU A N 1
ATOM 2631 C CA . GLU A 1 337 ? 14.185 -10.014 9.924 1.00 64.31 337 GLU A CA 1
ATOM 2632 C C . GLU A 1 337 ? 13.541 -10.305 8.571 1.00 64.31 337 GLU A C 1
ATOM 2634 O O . GLU A 1 337 ? 12.432 -10.840 8.471 1.00 64.31 337 GLU A O 1
ATOM 2639 N N . ALA A 1 338 ? 14.270 -9.947 7.516 1.00 61.78 338 ALA A N 1
ATOM 2640 C CA . ALA A 1 338 ? 13.964 -10.381 6.168 1.00 61.78 338 ALA A CA 1
ATOM 2641 C C . ALA A 1 338 ? 14.210 -11.889 6.067 1.00 61.78 338 ALA A C 1
ATOM 2643 O O . ALA A 1 338 ? 15.347 -12.340 6.207 1.00 61.78 338 ALA A O 1
ATOM 2644 N N . LEU A 1 339 ? 13.167 -12.661 5.777 1.00 57.16 339 LEU A N 1
ATOM 2645 C CA . LEU A 1 339 ? 13.322 -14.070 5.439 1.00 57.16 339 LEU A CA 1
ATOM 2646 C C . LEU A 1 339 ? 13.408 -14.188 3.917 1.00 57.16 339 LEU A C 1
ATOM 2648 O O . LEU A 1 339 ? 12.464 -13.852 3.200 1.00 57.16 339 LEU A O 1
ATOM 2652 N N . GLN A 1 340 ? 14.555 -14.644 3.410 1.00 45.50 340 GLN A N 1
ATOM 2653 C CA . GLN A 1 340 ? 14.645 -15.117 2.030 1.00 45.50 340 GLN A CA 1
ATOM 2654 C C . GLN A 1 340 ? 14.009 -16.506 1.976 1.00 45.50 340 GLN A C 1
ATOM 2656 O O . GLN A 1 340 ? 14.635 -17.492 2.358 1.00 45.50 340 GLN A O 1
ATOM 2661 N N . GLY A 1 341 ? 12.738 -16.542 1.576 1.00 33.91 341 GLY A N 1
ATOM 2662 C CA . GLY A 1 341 ? 12.062 -17.757 1.123 1.00 33.91 341 GLY A CA 1
ATOM 2663 C C . GLY A 1 341 ? 12.376 -18.066 -0.329 1.00 33.91 341 GLY A C 1
ATOM 2664 O O . GLY A 1 341 ? 12.514 -17.088 -1.109 1.00 33.91 341 GLY A O 1
#

Secondary structure (DSSP, 8-state):
----------------------------SS---------S--------SEEEEEE--SSEEEEEEEETT-TT--EE----SSSSTT---SSEESEEEE-TTS-EEEEHHHHHHHHHHS-HHHHTTSEEEESTTHHHHH-TT--TT-EEE-TTS-EEEHHHHHHHHHHHHHHHHHHHHHHHHTSPPPGGGEEEEEEE-TT--HHHHHHHHHHHHHTTS--GGGGGGEEEEEHHHHHHHHHHT--GGGS--STT---SSS--TTS---SSSSTTTTT--S-----EE---S---TTTTTPPTT-EEEEEEE-SSEEEEEEEEEETTTTEEEEEEEEEEEE---

Foldseek 3Di:
DDDDDDDDDDDDDDDDDDDDDDDPDDDPPDPPPPPPPDDPDDDPPQAFQKEKEWALDLFWIWIWMDGPVGRVDIGQDQDDPADDPPDGDSTFTQKFKAALVRHGDDGGRVLVVVLVPDDPVRSLSIFIDGSLLCCQVPPPDDDQQDWDAGPNRDTDGSLQSLLSVLLVNVVVVQVVVCVVVVHGDDLSNYQYEYEDALLGDPSSLVSNLSSCCSSVSDHPVPSRSYHYHYPLVVVVLVVQQDEPVVDDDPVPDDDDPPDDPPPDPDDPPPVVVPPPPPDDDKDKWFDDDDGYPVRVVDDFFDKDWDWDDDPFKTKIWMWTAHPPGGITITPDRIDMDTDDD

Nearest PDB structures (foldseek):
  6hiw-assembly1_CK  TM=3.868E-01  e=1.185E+00  Trypanosoma brucei brucei
  2fqi-assembly1_A  TM=1.948E-01  e=3.280E-01  Homo sapiens

Solvent-accessible surface area (backbone atoms only — not comparable to full-atom values): 20723 Å² total; per-residue (Å²): 142,85,82,90,86,85,88,82,85,86,87,84,89,82,88,87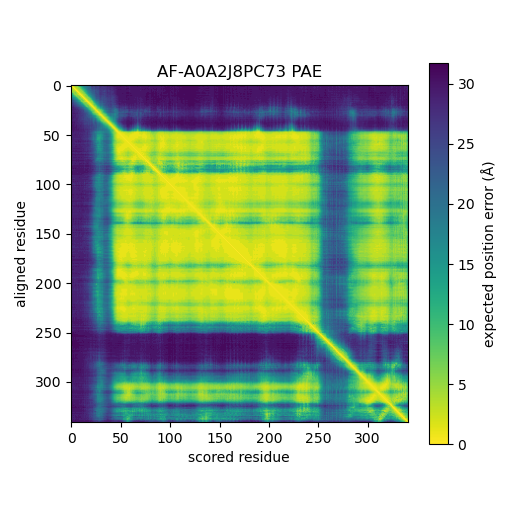,85,87,79,83,80,76,88,78,89,67,81,68,99,55,87,80,83,72,87,69,84,87,71,100,73,78,73,81,74,84,76,48,52,29,40,40,39,35,45,68,39,43,46,42,24,35,42,34,34,25,40,62,92,42,70,86,54,71,49,67,44,41,83,67,65,59,68,64,89,92,62,79,41,61,50,36,45,35,28,39,24,24,42,72,86,69,41,87,69,39,53,18,34,40,19,52,53,53,55,72,71,42,55,78,77,58,44,55,55,31,38,41,40,62,47,62,58,50,54,64,73,73,41,88,83,72,53,86,80,38,70,38,69,24,78,57,68,50,75,44,52,39,46,59,55,50,9,53,55,47,28,50,54,48,54,54,50,38,49,54,51,12,67,72,70,75,45,91,53,61,67,85,36,38,29,39,33,40,40,40,66,68,68,57,54,69,64,47,58,51,48,52,52,52,15,34,38,73,33,62,65,32,42,89,92,43,49,87,31,49,43,83,42,40,43,63,56,56,50,50,58,53,57,31,57,43,49,67,90,81,56,83,77,72,92,75,64,74,68,85,84,82,64,68,96,76,75,76,94,74,82,75,71,74,77,63,64,79,77,74,81,83,81,86,88,69,58,75,48,84,45,83,95,64,73,14,70,65,58,72,70,61,52,74,68,43,70,53,70,46,76,46,78,57,80,37,39,41,40,40,39,37,37,30,41,37,73,76,83,33,29,47,28,50,74,49,83,48,49,65,50,79,48,88,120

Organism: Pan troglodytes (NCBI:txid9598)

InterPro domains:
  IPR043129 ATPase, nucleotide binding domain [SSF53067] (50-239)

Mean predicted aligned error: 14.02 Å

pLDDT: mean 74.42, std 24.75, range [24.19, 98.75]

Radius of gyration: 25.82 Å; Cα contacts (8 Å, |Δi|>4): 488; chains: 1; bounding box: 59×102×62 Å